Protein AF-A0A353N1G8-F1 (afdb_monomer_lite)

Foldseek 3Di:
DPPVVVVVCVVLVVCQVVQDFPPDAQPQPRHTVSCVVRVLVVLLVVLVVVLVVLVVVLVVLVVVQCVVQVVVCVVVVDRDGDLVSLLVNLLSVLVSLLSVLVNLVSVLVCLQQDPPDPDGGHFLLCRPQVNVLSVVLSVLSNVLSVVSNVCNPVVDCVVSVVSVVCSVVSCCCRVPPVSVCCCVPPCVVPVCVRGVVVVVSVVCVVCVVVVNNPDDDDDDDDDPDDDPVNCVVPVLCVQAPFPDDFVVVLVVCCVPPLVDQQWHWPTWDWDWDADPNHIFIKIKTFTWGHLVRDPDNDPCCDPPNRPTGDGMDMDTRPDDDD

Sequence (322 aa):
MNGLGIRSEWMTVLQFFNRTPFGKSDPLFGKDIAFYVFEIPFLAMLQGWLLNTLIMALMGVALIVFLAAFPRMREENRIYIPSHARSHLSILVAVTVLVWGAGMWLERFNILLSQEGVVFGAGYTDVHVRLFAINVMIALSVVVAALLVANLYKRTWRLAIAGGILLVGTSLILRGLVPGIVQKYVVEPNEFSKERPYLEYNINVTLEAYGLDSLSIVDFTPEDSITPQDIANETDTIRNIRLWDYRPLLRAFKQLQEIRTYYDFPDVDIARYTFNGSYRQVMLAARELDLEQIQNPTWVNRHLEFTHGFGIVMNFVNEVDR

Secondary structure (DSSP, 8-state):
--HHHHHTTHHHHHHHHT----S-B-TTT--BHHIIIIIHHHHHHHHHHHHHHHHHHHHHHHHHHHHHHHHHHHHHSS----HHHHHHHHHHHHHHHHHHHHHHHHHGGGGGG--SSSSSS--HHIIIIIHHHHHHHHHHHHHHHHHHHHHHHH--HHHHHHHHHHHHHHHHIIIIIHHHHHIIIIIGGGHHHHHHHHHHHHHHHHHHHTT-TT---------S---HHHHHH-HHHHTT-----HHHHHHHHHHHH--STTEE----EEEEEEETTEEEEEEEEE-EE-TTS-SS--HHIIIIIS-S---EEEEETT----

pLDDT: mean 89.57, std 7.22, range [48.16, 97.62]

Structure (mmCIF, N/CA/C/O backbone):
data_AF-A0A353N1G8-F1
#
_entry.id   AF-A0A353N1G8-F1
#
loop_
_atom_site.group_PDB
_atom_site.id
_atom_site.type_symbol
_atom_site.label_atom_id
_atom_site.label_alt_id
_atom_site.label_comp_id
_atom_site.label_asym_id
_atom_site.label_entity_id
_atom_site.label_seq_id
_atom_site.pdbx_PDB_ins_code
_atom_site.Cartn_x
_atom_site.Cartn_y
_atom_site.Cartn_z
_atom_site.occupancy
_atom_site.B_iso_or_equiv
_atom_site.auth_seq_id
_atom_site.auth_comp_id
_atom_site.auth_asym_id
_atom_site.auth_atom_id
_atom_site.pdbx_PDB_model_num
ATOM 1 N N . MET A 1 1 ? 19.094 -5.513 -2.378 1.00 52.81 1 MET A N 1
ATOM 2 C CA . MET A 1 1 ? 19.252 -6.594 -1.377 1.00 52.81 1 MET A CA 1
ATOM 3 C C . MET A 1 1 ? 20.458 -7.453 -1.740 1.00 52.81 1 MET A C 1
ATOM 5 O O . MET A 1 1 ? 20.499 -7.979 -2.846 1.00 52.81 1 MET A O 1
ATOM 9 N N . ASN A 1 2 ? 21.462 -7.549 -0.864 1.00 61.97 2 ASN A N 1
ATOM 10 C CA . ASN A 1 2 ? 22.548 -8.535 -1.005 1.00 61.97 2 ASN A CA 1
ATOM 11 C C . ASN A 1 2 ? 22.087 -9.883 -0.413 1.00 61.97 2 ASN A C 1
ATOM 13 O O . ASN A 1 2 ? 21.022 -9.933 0.197 1.00 61.97 2 ASN A O 1
ATOM 17 N N . GLY A 1 3 ? 22.872 -10.961 -0.538 1.00 61.38 3 GLY A N 1
ATOM 18 C CA . GLY A 1 3 ? 22.499 -12.291 -0.014 1.00 61.38 3 GLY A CA 1
ATOM 19 C C . GLY A 1 3 ? 22.105 -12.315 1.475 1.00 61.38 3 GLY A C 1
ATOM 20 O O . GLY A 1 3 ? 21.266 -13.114 1.877 1.00 61.38 3 GLY A O 1
ATOM 21 N N . LEU A 1 4 ? 22.621 -11.376 2.277 1.00 60.38 4 LEU A N 1
ATOM 22 C CA . LEU A 1 4 ? 22.230 -11.184 3.680 1.00 60.38 4 LEU A CA 1
ATOM 23 C C . LEU A 1 4 ? 20.784 -10.680 3.854 1.00 60.38 4 LEU A C 1
ATOM 25 O O . LEU A 1 4 ? 20.143 -11.036 4.834 1.00 60.38 4 LEU A O 1
ATOM 29 N N . GL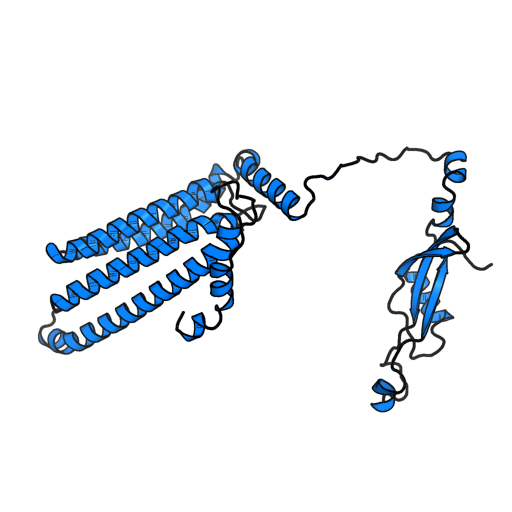Y A 1 5 ? 20.262 -9.900 2.902 1.00 63.22 5 GLY A N 1
ATOM 30 C CA . GLY A 1 5 ? 18.900 -9.356 2.940 1.00 63.22 5 GLY A CA 1
ATOM 31 C C . GLY A 1 5 ? 17.819 -10.331 2.469 1.00 63.22 5 GLY A C 1
ATOM 32 O O . GLY A 1 5 ? 16.662 -10.131 2.792 1.00 63.22 5 GLY A O 1
ATOM 33 N N . ILE A 1 6 ? 18.171 -11.400 1.743 1.00 70.19 6 ILE A N 1
ATOM 34 C CA . ILE A 1 6 ? 17.212 -12.475 1.415 1.00 70.19 6 ILE A CA 1
ATOM 35 C C . ILE A 1 6 ? 16.993 -13.391 2.624 1.00 70.19 6 ILE A C 1
ATOM 37 O O . ILE A 1 6 ? 15.907 -13.932 2.806 1.00 70.19 6 ILE A O 1
ATOM 41 N N . ARG A 1 7 ? 18.004 -13.550 3.489 1.00 73.88 7 ARG A N 1
ATOM 42 C CA . ARG A 1 7 ? 17.904 -14.410 4.678 1.00 73.88 7 ARG A CA 1
ATOM 43 C C . ARG A 1 7 ? 16.796 -13.955 5.634 1.00 73.88 7 ARG A C 1
ATOM 45 O O . ARG A 1 7 ? 16.170 -14.803 6.260 1.00 73.88 7 ARG A O 1
ATOM 52 N N . SER A 1 8 ? 16.551 -12.649 5.743 1.00 80.12 8 SER A N 1
ATOM 53 C CA . SER A 1 8 ? 15.458 -12.096 6.555 1.00 80.12 8 SER A CA 1
ATOM 54 C C . SER A 1 8 ? 14.071 -12.320 5.945 1.00 80.12 8 SER A C 1
ATOM 56 O O . SER A 1 8 ? 13.090 -12.297 6.675 1.00 80.12 8 SER A O 1
ATOM 58 N N . GLU A 1 9 ? 13.986 -12.612 4.645 1.00 86.12 9 GLU A N 1
ATOM 59 C CA . GLU A 1 9 ? 12.736 -12.745 3.882 1.00 86.12 9 GLU A CA 1
ATOM 60 C C . GLU A 1 9 ? 12.274 -14.203 3.712 1.00 86.12 9 GLU A C 1
ATOM 62 O O . GLU A 1 9 ? 11.417 -14.510 2.883 1.00 86.12 9 GLU A O 1
ATOM 67 N N . TRP A 1 10 ? 12.831 -15.142 4.488 1.00 89.81 10 TRP A N 1
ATOM 68 C CA . TRP A 1 10 ? 12.451 -16.561 4.420 1.00 89.81 10 TRP A CA 1
ATOM 69 C C . TRP A 1 10 ? 10.940 -16.772 4.615 1.00 89.81 10 TRP A C 1
ATOM 71 O O . TRP A 1 10 ? 10.357 -17.661 3.997 1.00 89.81 10 TRP A O 1
ATOM 81 N N . MET A 1 11 ? 10.304 -15.921 5.426 1.00 93.06 11 MET A N 1
ATOM 82 C CA . MET A 1 11 ? 8.862 -15.936 5.654 1.00 93.06 11 MET A CA 1
ATOM 83 C C . MET A 1 11 ? 8.086 -15.614 4.370 1.00 93.06 11 MET A C 1
ATOM 85 O O . MET A 1 11 ? 7.175 -16.354 4.013 1.00 93.06 11 MET A O 1
ATOM 89 N N . THR A 1 12 ? 8.492 -14.579 3.631 1.00 93.44 12 THR A N 1
ATOM 90 C CA . THR A 1 12 ? 7.902 -14.182 2.342 1.00 93.44 12 THR A CA 1
ATOM 91 C C . THR A 1 12 ? 7.963 -15.326 1.325 1.00 93.44 12 THR A C 1
ATOM 93 O O . THR A 1 12 ? 6.998 -15.604 0.615 1.00 93.44 12 THR A O 1
ATOM 96 N N . VAL A 1 13 ? 9.083 -16.054 1.296 1.00 93.06 13 VAL A N 1
ATOM 97 C CA . VAL A 1 13 ? 9.257 -17.233 0.434 1.00 93.06 13 VAL A CA 1
ATOM 98 C C . VAL A 1 13 ? 8.316 -18.370 0.842 1.00 93.06 13 VAL A C 1
ATOM 100 O O . VAL A 1 13 ? 7.649 -18.955 -0.011 1.00 93.06 13 VAL A O 1
ATOM 103 N N . LEU A 1 14 ? 8.232 -18.686 2.137 1.00 94.31 14 LEU A N 1
ATOM 104 C CA . LEU A 1 14 ? 7.339 -19.741 2.621 1.00 94.31 14 LEU A CA 1
ATOM 105 C C . LEU A 1 14 ? 5.866 -19.417 2.389 1.00 94.31 14 LEU A C 1
ATOM 107 O O . LEU A 1 14 ? 5.114 -20.311 2.006 1.00 94.31 14 LEU A O 1
ATOM 111 N N . GLN A 1 15 ? 5.465 -18.164 2.598 1.00 94.94 15 GLN A N 1
ATOM 112 C CA . GLN A 1 15 ? 4.105 -17.693 2.350 1.00 94.94 15 GLN A CA 1
ATOM 113 C C . GLN A 1 15 ? 3.718 -17.827 0.875 1.00 94.94 15 GLN A C 1
ATOM 115 O O . GLN A 1 15 ? 2.611 -18.263 0.576 1.00 94.94 15 GLN A O 1
ATOM 120 N N . PHE A 1 16 ? 4.639 -17.545 -0.052 1.00 95.75 16 PHE A N 1
ATOM 121 C CA . PHE A 1 16 ? 4.402 -17.750 -1.480 1.00 95.75 16 PHE A CA 1
ATOM 122 C C . PHE A 1 16 ? 4.173 -19.226 -1.835 1.00 95.75 16 PHE A C 1
ATOM 124 O O . PHE A 1 16 ? 3.225 -19.555 -2.550 1.00 95.75 16 PHE A O 1
ATOM 131 N N . PHE A 1 17 ? 5.018 -20.130 -1.327 1.00 95.50 17 PHE A N 1
ATOM 132 C CA . PHE A 1 17 ? 4.901 -21.563 -1.620 1.00 95.50 17 PHE A CA 1
ATOM 133 C C . PHE A 1 17 ? 3.705 -22.231 -0.932 1.00 95.50 17 PHE A C 1
ATOM 135 O O . PHE A 1 17 ? 3.150 -23.179 -1.481 1.00 95.50 17 PHE A O 1
ATOM 142 N N . ASN A 1 18 ? 3.293 -21.731 0.234 1.00 96.19 18 ASN A N 1
ATOM 143 C CA . ASN A 1 18 ? 2.155 -22.242 1.006 1.00 96.19 18 ASN A CA 1
ATOM 144 C C . ASN A 1 18 ? 0.932 -21.316 0.924 1.00 96.19 18 ASN A C 1
ATOM 146 O O . ASN A 1 18 ? 0.121 -21.263 1.849 1.00 96.19 18 ASN A O 1
ATOM 150 N N . ARG A 1 19 ? 0.808 -20.559 -0.170 1.00 95.56 19 ARG A N 1
ATOM 151 C CA . ARG A 1 19 ? -0.299 -19.623 -0.373 1.00 95.56 19 ARG A CA 1
ATOM 152 C C . ARG A 1 19 ? -1.643 -20.346 -0.350 1.00 95.56 19 ARG A C 1
ATOM 154 O O . ARG A 1 19 ? -1.798 -21.419 -0.936 1.00 95.56 19 ARG A O 1
ATOM 161 N N . THR A 1 20 ? -2.627 -19.720 0.279 1.00 95.31 20 THR A N 1
ATOM 162 C CA . THR A 1 20 ? -4.012 -20.200 0.329 1.00 95.31 20 THR A CA 1
ATOM 163 C C . THR A 1 20 ? -4.939 -19.135 -0.251 1.00 95.31 20 THR A C 1
ATOM 165 O O . THR A 1 20 ? -4.722 -17.951 0.008 1.00 95.31 20 THR A O 1
ATOM 168 N N . PRO A 1 21 ? -5.927 -19.510 -1.084 1.00 95.12 21 PRO A N 1
ATOM 169 C CA . PRO A 1 21 ? -6.887 -18.548 -1.608 1.00 95.12 21 PRO A CA 1
ATOM 170 C C . PRO A 1 21 ? -7.786 -18.038 -0.481 1.00 95.12 21 PRO A C 1
ATOM 172 O O . PRO A 1 21 ? -8.218 -18.819 0.367 1.00 95.12 21 PRO A O 1
ATOM 175 N N . PHE A 1 22 ? -8.106 -16.746 -0.508 1.00 93.31 22 PHE A N 1
ATOM 176 C CA . PHE A 1 22 ? -9.094 -16.169 0.408 1.00 93.31 22 PHE A CA 1
ATOM 177 C C . PHE A 1 22 ? -10.525 -16.429 -0.083 1.00 93.31 22 PHE A C 1
ATOM 179 O O . PHE A 1 22 ? -11.465 -16.376 0.705 1.00 93.31 22 PHE A O 1
ATOM 186 N N . GLY A 1 23 ? -10.709 -16.723 -1.378 1.00 93.06 23 GLY A N 1
ATOM 187 C CA . GLY A 1 23 ? -12.028 -16.940 -1.980 1.00 93.06 23 GLY A CA 1
ATOM 188 C C . GLY A 1 23 ? -12.789 -15.638 -2.237 1.00 93.06 23 GLY A C 1
ATOM 189 O O . GLY A 1 23 ? -13.983 -15.662 -2.536 1.00 93.06 23 GLY A O 1
ATOM 190 N N . LYS A 1 24 ? -12.098 -14.501 -2.126 1.00 92.31 24 LYS A N 1
ATOM 191 C CA . LYS A 1 24 ? -12.620 -13.149 -2.326 1.00 92.31 24 LYS A CA 1
ATOM 192 C C . LYS A 1 24 ? -11.663 -12.392 -3.226 1.00 92.31 24 LYS A C 1
ATOM 194 O O . LYS A 1 24 ? -10.447 -12.480 -3.063 1.00 92.31 24 LYS A O 1
ATOM 199 N N . SER A 1 25 ? -12.225 -11.697 -4.208 1.00 94.38 25 SER A N 1
ATOM 200 C CA . SER A 1 25 ? -11.464 -10.965 -5.219 1.00 94.38 25 SER A CA 1
ATOM 201 C C . SER A 1 25 ? -11.603 -9.468 -5.022 1.00 94.38 25 SER A C 1
ATOM 203 O O . SER A 1 25 ? -12.662 -8.991 -4.618 1.00 94.38 25 SER A O 1
ATOM 205 N N . ASP A 1 26 ? -10.545 -8.732 -5.340 1.00 93.44 26 ASP A N 1
ATOM 206 C CA . ASP A 1 26 ? -10.585 -7.281 -5.316 1.00 93.44 26 ASP A CA 1
ATOM 207 C C . ASP A 1 26 ? -11.498 -6.742 -6.443 1.00 93.44 26 ASP A C 1
ATOM 209 O O . ASP A 1 26 ? -11.499 -7.278 -7.559 1.00 93.44 26 ASP A O 1
ATOM 213 N N . PRO A 1 27 ? -12.275 -5.676 -6.190 1.00 92.62 27 PRO A N 1
ATOM 214 C CA . PRO A 1 27 ? -13.242 -5.153 -7.156 1.00 92.62 27 PRO A CA 1
ATOM 215 C C . PRO A 1 27 ? -12.603 -4.406 -8.339 1.00 92.62 27 PRO A C 1
ATOM 217 O O . PRO A 1 27 ? -13.300 -4.094 -9.303 1.00 92.62 27 PRO A O 1
ATOM 220 N N . LEU A 1 28 ? -11.298 -4.105 -8.293 1.00 93.56 28 LEU A N 1
ATOM 221 C CA . LEU A 1 28 ? -10.622 -3.287 -9.303 1.00 93.56 28 LEU A CA 1
ATOM 222 C C . LEU A 1 28 ? -9.916 -4.131 -10.376 1.00 93.56 28 LEU A C 1
ATOM 224 O O . LEU A 1 28 ? -10.058 -3.872 -11.570 1.00 93.56 28 LEU A O 1
ATOM 228 N N . PHE A 1 29 ? -9.145 -5.133 -9.964 1.00 94.56 29 PHE A N 1
ATOM 229 C CA . PHE A 1 29 ? -8.349 -6.009 -10.821 1.00 94.56 29 PHE A CA 1
ATOM 230 C C . PHE A 1 29 ? -8.902 -7.436 -10.914 1.00 94.56 29 PHE A C 1
ATOM 232 O O . PHE A 1 29 ? -8.434 -8.199 -11.769 1.00 94.56 29 PHE A O 1
ATOM 239 N N . GLY A 1 30 ? -9.869 -7.811 -10.071 1.00 94.38 30 GLY A N 1
ATOM 240 C CA . GLY A 1 30 ? -10.470 -9.145 -10.065 1.00 94.38 30 GLY A CA 1
ATOM 241 C C . GLY A 1 30 ? -9.483 -10.248 -9.673 1.00 94.38 30 GLY A C 1
ATOM 242 O O . GLY A 1 30 ? -9.554 -11.362 -10.195 1.00 94.38 30 GLY A O 1
ATOM 243 N N . LYS A 1 31 ? -8.505 -9.933 -8.824 1.00 94.88 31 LYS A N 1
ATOM 244 C CA . LYS A 1 31 ? -7.517 -10.866 -8.282 1.00 94.88 31 LYS A CA 1
ATOM 245 C C . LYS A 1 31 ? -7.925 -11.281 -6.877 1.00 94.88 31 LYS A C 1
ATOM 247 O O . LYS A 1 31 ? -8.384 -10.461 -6.091 1.00 94.88 31 LYS A O 1
ATOM 252 N N . ASP A 1 32 ? -7.731 -12.558 -6.555 1.00 96.00 32 ASP A N 1
ATOM 253 C CA . ASP A 1 32 ? -7.926 -13.039 -5.186 1.00 96.00 32 ASP A CA 1
ATOM 254 C C . ASP A 1 32 ? -7.003 -12.274 -4.228 1.00 96.00 32 ASP A C 1
ATOM 256 O O . ASP A 1 32 ? -5.858 -11.979 -4.578 1.00 96.00 32 ASP A O 1
ATOM 260 N N . ILE A 1 33 ? -7.472 -11.979 -3.016 1.00 94.06 33 ILE A N 1
ATOM 261 C CA . ILE A 1 33 ? -6.686 -11.263 -1.998 1.00 94.06 33 ILE A CA 1
ATOM 262 C C . ILE A 1 33 ? -5.337 -11.967 -1.729 1.00 94.06 33 ILE A C 1
ATOM 264 O O . ILE A 1 33 ? -4.327 -11.295 -1.499 1.00 94.06 33 ILE A O 1
ATOM 268 N N . ALA A 1 34 ? -5.267 -13.297 -1.879 1.00 95.19 34 ALA A N 1
ATOM 269 C CA . ALA A 1 34 ? -4.035 -14.087 -1.796 1.00 95.19 34 ALA A CA 1
ATOM 270 C C . ALA A 1 34 ? -2.918 -13.580 -2.720 1.00 95.19 34 ALA A C 1
ATOM 272 O O . ALA A 1 34 ? -1.740 -13.665 -2.373 1.00 95.19 34 ALA A O 1
ATOM 273 N N . PHE A 1 35 ? -3.266 -13.029 -3.886 1.00 95.12 35 PHE A N 1
ATOM 274 C CA . PHE A 1 35 ? -2.303 -12.459 -4.823 1.00 95.12 35 PHE A CA 1
ATOM 275 C C . PHE A 1 35 ? -1.523 -11.296 -4.191 1.00 95.12 35 PHE A C 1
ATOM 277 O O . PHE A 1 35 ? -0.300 -11.225 -4.306 1.00 95.12 35 PHE A O 1
ATOM 284 N N . TYR A 1 36 ? -2.214 -10.413 -3.472 1.00 93.62 36 TYR A N 1
ATOM 285 C CA . TYR A 1 36 ? -1.613 -9.235 -2.846 1.00 93.62 36 TYR A CA 1
ATOM 286 C C . TYR A 1 36 ? -0.850 -9.580 -1.570 1.00 93.62 36 TYR A C 1
ATOM 288 O O . TYR A 1 36 ? 0.199 -8.994 -1.312 1.00 93.62 36 TYR A O 1
ATOM 296 N N . VAL A 1 37 ? -1.352 -10.542 -0.792 1.00 93.75 37 VAL A N 1
ATOM 297 C CA . VAL A 1 37 ? -0.746 -10.934 0.489 1.00 93.75 37 VAL A CA 1
ATOM 298 C C . VAL A 1 37 ? 0.468 -11.846 0.286 1.00 93.75 37 VAL A C 1
ATOM 300 O O . VAL A 1 37 ? 1.462 -11.694 0.988 1.00 93.75 37 VAL A O 1
ATOM 303 N N . PHE A 1 38 ? 0.422 -12.771 -0.680 1.00 95.12 38 PHE A N 1
ATOM 304 C CA . PHE A 1 38 ? 1.446 -13.812 -0.829 1.00 95.12 38 PHE A CA 1
ATOM 305 C C . PHE A 1 38 ? 2.295 -13.683 -2.101 1.00 95.12 38 PHE A C 1
ATOM 307 O O . PHE A 1 38 ? 3.493 -13.964 -2.065 1.00 95.12 38 PHE A O 1
ATOM 314 N N . GLU A 1 39 ? 1.718 -13.275 -3.238 1.00 94.88 39 GLU A N 1
ATOM 315 C CA . GLU A 1 39 ? 2.441 -13.271 -4.521 1.00 94.88 39 GLU A CA 1
ATOM 316 C C . GLU A 1 39 ? 3.227 -11.987 -4.767 1.00 94.88 39 GLU A C 1
ATOM 318 O O . GLU A 1 39 ? 4.413 -12.046 -5.100 1.00 94.88 39 GLU A O 1
ATOM 323 N N . ILE A 1 40 ? 2.596 -10.826 -4.576 1.00 94.81 40 ILE A N 1
ATOM 324 C CA . ILE A 1 40 ? 3.235 -9.526 -4.804 1.00 94.81 40 ILE A CA 1
ATOM 325 C C . ILE A 1 40 ? 4.502 -9.338 -3.956 1.00 94.81 40 ILE A C 1
ATOM 327 O O . ILE A 1 40 ? 5.526 -8.983 -4.546 1.00 94.81 40 ILE A O 1
ATOM 331 N N . PRO A 1 41 ? 4.517 -9.617 -2.635 1.00 94.06 41 PRO A N 1
ATOM 332 C CA . PRO A 1 41 ? 5.722 -9.440 -1.825 1.00 94.06 41 PRO A CA 1
ATOM 333 C C . PRO A 1 41 ? 6.892 -10.300 -2.310 1.00 94.06 41 PRO A C 1
ATOM 335 O O . PRO A 1 41 ? 8.020 -9.817 -2.419 1.00 94.06 41 PRO A O 1
ATOM 338 N N . PHE A 1 42 ? 6.626 -11.553 -2.689 1.00 94.38 42 PHE A N 1
ATOM 339 C CA . PHE A 1 42 ? 7.648 -12.452 -3.223 1.00 94.38 42 PHE A CA 1
ATOM 340 C C . PHE A 1 42 ? 8.180 -11.988 -4.584 1.00 94.38 42 PHE A C 1
ATOM 342 O O . PHE A 1 42 ? 9.395 -11.933 -4.791 1.00 94.38 42 PHE A O 1
ATOM 349 N N . LEU A 1 43 ? 7.292 -11.613 -5.510 1.00 95.31 43 LEU A N 1
ATOM 350 C CA . LEU A 1 43 ? 7.689 -11.118 -6.829 1.00 95.31 43 LEU A CA 1
ATOM 351 C C . LEU A 1 43 ? 8.464 -9.798 -6.729 1.00 95.31 43 LEU A C 1
ATOM 353 O O . LEU A 1 43 ? 9.452 -9.620 -7.441 1.00 95.31 43 LEU A O 1
ATOM 357 N N . ALA A 1 44 ? 8.065 -8.902 -5.823 1.00 93.88 44 ALA A N 1
ATOM 358 C CA . ALA A 1 44 ? 8.766 -7.650 -5.553 1.00 93.88 44 ALA A CA 1
ATOM 359 C C . ALA A 1 44 ? 10.152 -7.897 -4.939 1.00 93.88 44 ALA A C 1
ATOM 361 O O . ALA A 1 44 ? 11.133 -7.294 -5.376 1.00 93.88 44 ALA A O 1
ATOM 362 N N . MET A 1 45 ? 10.265 -8.834 -3.991 1.00 93.06 45 MET A N 1
ATOM 363 C CA . MET A 1 45 ? 11.550 -9.260 -3.430 1.00 93.06 45 MET A CA 1
ATOM 364 C C . MET A 1 45 ? 12.479 -9.813 -4.522 1.00 93.06 45 MET A C 1
ATOM 366 O O . MET A 1 45 ? 13.639 -9.400 -4.620 1.00 93.06 45 MET A O 1
ATOM 370 N N . LEU A 1 46 ? 11.979 -10.719 -5.370 1.00 93.50 46 LEU A N 1
ATOM 371 C CA . LEU A 1 46 ? 12.748 -11.317 -6.464 1.00 93.50 46 LEU A CA 1
ATOM 372 C C . LEU A 1 46 ? 13.193 -10.259 -7.481 1.00 93.50 46 LEU A C 1
ATOM 374 O O . LEU A 1 46 ? 14.358 -10.234 -7.881 1.00 93.50 46 LEU A O 1
ATOM 378 N N . GLN A 1 47 ? 12.283 -9.365 -7.869 1.00 95.12 47 GLN A N 1
ATOM 379 C CA . GLN A 1 47 ? 12.567 -8.263 -8.782 1.00 95.12 47 GLN A CA 1
ATOM 380 C C . GLN A 1 47 ? 13.630 -7.319 -8.203 1.00 95.12 47 GLN A C 1
ATOM 382 O O . GLN A 1 47 ? 14.591 -6.991 -8.901 1.00 95.12 47 GLN A O 1
ATOM 387 N N . GLY A 1 48 ? 13.515 -6.938 -6.928 1.00 93.44 48 GLY A N 1
ATOM 388 C CA . GLY A 1 48 ? 14.473 -6.064 -6.253 1.00 93.44 48 GLY A CA 1
ATOM 389 C C . GLY A 1 48 ? 15.853 -6.706 -6.088 1.00 93.44 48 GLY A C 1
ATOM 390 O O . GLY A 1 48 ? 16.882 -6.036 -6.230 1.00 93.44 48 GLY A O 1
ATOM 391 N N . TRP A 1 49 ? 15.904 -8.017 -5.837 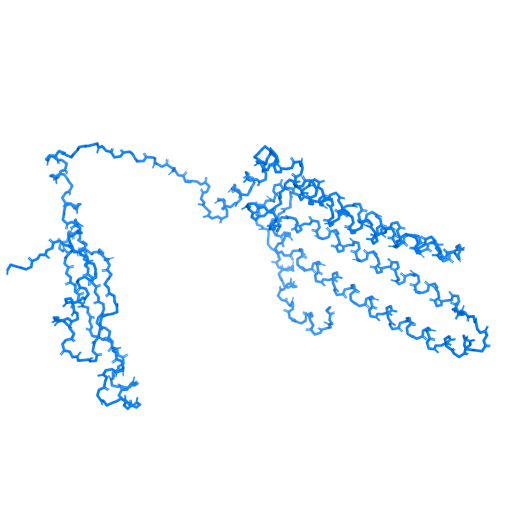1.00 92.00 49 TRP A N 1
ATOM 392 C CA . TRP A 1 49 ? 17.156 -8.771 -5.828 1.00 92.00 49 TRP A CA 1
ATOM 393 C C . TRP A 1 49 ? 17.806 -8.833 -7.216 1.00 92.00 49 TRP A C 1
ATOM 395 O O . TRP A 1 49 ? 18.990 -8.510 -7.342 1.00 92.00 49 TRP A O 1
ATOM 405 N N . LEU A 1 50 ? 17.043 -9.186 -8.258 1.00 94.31 50 LEU A N 1
ATOM 406 C CA . LEU A 1 50 ? 17.530 -9.231 -9.641 1.00 94.31 50 LEU A CA 1
ATOM 407 C C . LEU A 1 50 ? 18.053 -7.866 -10.092 1.00 94.31 50 LEU A C 1
ATOM 409 O O . LEU A 1 50 ? 19.157 -7.779 -10.629 1.00 94.31 50 LEU A O 1
ATOM 413 N N . LEU A 1 51 ? 17.294 -6.799 -9.832 1.00 94.88 51 LEU A N 1
ATOM 414 C CA . LEU A 1 51 ? 17.677 -5.439 -10.194 1.00 94.88 51 LEU A CA 1
ATOM 415 C C . LEU A 1 51 ? 18.985 -5.026 -9.506 1.00 94.88 51 LEU A C 1
ATOM 417 O O . LEU A 1 51 ? 19.884 -4.513 -10.166 1.00 94.88 51 LEU A O 1
ATOM 421 N N . ASN A 1 52 ? 19.131 -5.298 -8.205 1.00 92.88 52 ASN A N 1
ATOM 422 C CA . ASN A 1 52 ? 20.358 -4.984 -7.471 1.00 92.88 52 ASN A CA 1
ATOM 423 C C . ASN A 1 52 ? 21.565 -5.761 -8.017 1.00 92.88 52 ASN A C 1
ATOM 425 O O . ASN A 1 52 ? 22.622 -5.179 -8.249 1.00 92.88 52 ASN A O 1
ATOM 429 N N . THR A 1 53 ? 21.406 -7.063 -8.269 1.00 93.38 53 THR A N 1
ATOM 430 C CA . THR A 1 53 ? 22.462 -7.898 -8.860 1.00 93.38 53 THR A CA 1
ATOM 431 C C . THR A 1 53 ? 22.888 -7.369 -10.231 1.00 93.38 53 THR A C 1
ATOM 433 O O . THR A 1 53 ? 24.084 -7.264 -10.500 1.00 93.38 53 THR A O 1
ATOM 436 N N . LEU A 1 54 ? 21.934 -6.977 -11.080 1.00 95.31 54 LEU A N 1
ATOM 437 C CA . LEU A 1 54 ? 22.216 -6.408 -12.399 1.00 95.31 54 LEU A CA 1
ATOM 438 C C . LEU A 1 54 ? 22.922 -5.053 -12.311 1.00 95.31 54 LEU A C 1
ATOM 440 O O . LEU A 1 54 ? 23.880 -4.830 -13.046 1.00 95.31 54 LEU A O 1
ATOM 444 N N . ILE A 1 55 ? 22.511 -4.177 -11.390 1.00 94.56 55 ILE A N 1
ATOM 445 C CA . ILE A 1 55 ? 23.176 -2.887 -11.157 1.00 94.56 55 ILE A CA 1
ATOM 446 C C . ILE A 1 55 ? 24.616 -3.106 -10.678 1.00 94.56 55 ILE A C 1
ATOM 448 O O . ILE A 1 55 ? 25.533 -2.491 -11.217 1.00 94.56 55 ILE A O 1
ATOM 452 N N . MET A 1 56 ? 24.843 -4.018 -9.729 1.00 94.19 56 MET A N 1
ATOM 453 C CA . MET A 1 56 ? 26.189 -4.350 -9.246 1.00 94.19 56 MET A CA 1
ATOM 454 C C . MET A 1 56 ? 27.065 -4.936 -10.358 1.00 94.19 56 MET A C 1
ATOM 456 O O . MET A 1 56 ? 28.215 -4.525 -10.523 1.00 94.19 56 MET A O 1
ATOM 460 N N . ALA A 1 57 ? 26.518 -5.847 -11.168 1.00 94.81 57 ALA A N 1
ATOM 461 C CA . ALA A 1 57 ? 27.210 -6.387 -12.333 1.00 94.81 57 ALA A CA 1
ATOM 462 C C . ALA A 1 57 ? 27.541 -5.282 -13.347 1.00 94.81 57 ALA A C 1
ATOM 464 O O . ALA A 1 57 ? 28.651 -5.238 -13.874 1.00 94.81 57 ALA A O 1
ATOM 465 N N . LEU A 1 58 ? 26.612 -4.355 -13.585 1.00 94.25 58 LEU A N 1
ATOM 466 C CA . LEU A 1 58 ? 26.795 -3.228 -14.494 1.00 94.25 58 LEU A CA 1
ATOM 467 C C . LEU A 1 58 ? 27.884 -2.280 -14.004 1.00 94.25 58 LEU A C 1
ATOM 469 O O . LEU A 1 58 ? 28.756 -1.919 -14.791 1.00 94.25 58 LEU A O 1
ATOM 473 N N . MET A 1 59 ? 27.890 -1.937 -12.717 1.00 94.62 59 MET A N 1
ATOM 474 C CA . MET A 1 59 ? 28.942 -1.128 -12.101 1.00 94.62 59 MET A CA 1
ATOM 475 C C . MET A 1 59 ? 30.305 -1.822 -12.175 1.00 94.62 59 MET A C 1
ATOM 477 O O . MET A 1 59 ? 31.285 -1.195 -12.570 1.00 94.62 59 MET A O 1
ATOM 481 N N . GLY A 1 60 ? 30.371 -3.118 -11.855 1.00 95.06 60 GLY A N 1
ATOM 482 C CA . GLY A 1 60 ? 31.608 -3.898 -11.913 1.00 95.06 60 GLY A CA 1
ATOM 483 C C . GLY A 1 60 ? 32.176 -3.989 -13.330 1.00 95.06 60 GLY A C 1
ATOM 484 O O . GLY A 1 60 ? 33.350 -3.697 -13.551 1.00 95.06 60 GLY A O 1
ATOM 485 N N . VAL A 1 61 ? 31.337 -4.318 -14.315 1.00 92.81 61 VAL A N 1
ATOM 486 C CA . VAL A 1 61 ? 31.737 -4.366 -15.730 1.00 92.81 61 VAL A CA 1
ATOM 487 C C . VAL A 1 61 ? 32.152 -2.980 -16.220 1.00 92.81 61 VAL A C 1
ATOM 489 O O . VAL A 1 61 ? 33.182 -2.859 -16.880 1.00 92.81 61 VAL A O 1
ATOM 492 N N . ALA A 1 62 ? 31.395 -1.930 -15.891 1.00 90.31 62 ALA A N 1
ATOM 493 C CA . ALA A 1 62 ? 31.735 -0.561 -16.268 1.00 90.31 62 ALA A CA 1
ATOM 494 C C . ALA A 1 62 ? 33.086 -0.129 -15.681 1.00 90.31 62 ALA A C 1
ATOM 496 O O . ALA A 1 62 ? 33.890 0.460 -16.401 1.00 90.31 62 ALA A O 1
ATOM 497 N N . LEU A 1 63 ? 33.372 -0.478 -14.422 1.00 92.81 63 LEU A N 1
ATOM 498 C CA . LEU A 1 63 ? 34.652 -0.204 -13.771 1.00 92.81 63 LEU A CA 1
ATOM 499 C C . LEU A 1 63 ? 35.807 -0.948 -14.452 1.00 92.81 63 LEU A C 1
ATOM 501 O O . LEU A 1 63 ? 36.824 -0.334 -14.757 1.00 92.81 63 LEU A O 1
ATOM 505 N N . ILE A 1 64 ? 35.649 -2.244 -14.740 1.00 91.88 64 ILE A N 1
ATOM 506 C CA . ILE A 1 64 ? 36.671 -3.037 -15.444 1.00 91.88 64 ILE A CA 1
ATOM 507 C C . ILE A 1 64 ? 36.955 -2.435 -16.824 1.00 91.88 64 ILE A C 1
ATOM 509 O O . ILE A 1 64 ? 38.113 -2.253 -17.198 1.00 91.88 64 ILE A O 1
ATOM 513 N N . VAL A 1 65 ? 35.905 -2.090 -17.574 1.00 88.62 65 VAL A N 1
ATOM 514 C CA . VAL A 1 65 ? 36.030 -1.466 -18.898 1.00 88.62 65 VAL A CA 1
ATOM 515 C C . VAL A 1 65 ? 36.708 -0.101 -18.799 1.00 88.62 65 VAL A C 1
ATOM 517 O O . VAL A 1 65 ? 37.571 0.200 -19.620 1.00 88.62 65 VAL A O 1
ATOM 520 N N . PHE A 1 66 ? 36.360 0.704 -17.794 1.00 87.06 66 PHE A N 1
ATOM 521 C CA . PHE A 1 66 ? 36.981 2.000 -17.542 1.00 87.06 66 PHE A CA 1
ATOM 522 C C . PHE A 1 66 ? 38.475 1.859 -17.232 1.00 87.06 66 PHE A C 1
ATOM 524 O O . PHE A 1 66 ? 39.288 2.483 -17.907 1.00 87.06 66 PHE A O 1
ATOM 531 N N . LEU A 1 67 ? 38.852 0.996 -16.283 1.00 88.56 67 LEU A N 1
ATOM 532 C CA . LEU A 1 67 ? 40.252 0.764 -15.909 1.00 88.56 67 LEU A CA 1
ATOM 533 C C . LEU A 1 67 ? 41.079 0.208 -17.076 1.00 88.56 67 LEU A C 1
ATOM 535 O O . LEU A 1 67 ? 42.220 0.620 -17.267 1.00 88.56 67 LEU A O 1
ATOM 539 N N . ALA A 1 68 ? 40.501 -0.679 -17.892 1.00 86.12 68 ALA A N 1
ATOM 540 C CA . ALA A 1 68 ? 41.162 -1.227 -19.076 1.00 86.12 68 ALA A CA 1
ATOM 541 C C . ALA A 1 68 ? 41.321 -0.196 -20.211 1.00 86.12 68 ALA A C 1
ATOM 543 O O . ALA A 1 68 ? 42.283 -0.261 -20.976 1.00 86.12 68 ALA A O 1
ATOM 544 N N . ALA A 1 69 ? 40.386 0.750 -20.342 1.00 84.12 69 ALA A N 1
ATOM 545 C CA . ALA A 1 69 ? 40.432 1.805 -21.354 1.00 84.12 69 ALA A CA 1
ATOM 546 C C . ALA A 1 69 ? 41.281 3.017 -20.927 1.00 84.12 69 ALA A C 1
ATOM 548 O O . ALA A 1 69 ? 41.817 3.716 -21.787 1.00 84.12 69 ALA A O 1
ATOM 549 N N . PHE A 1 70 ? 41.431 3.253 -19.621 1.00 82.56 70 PHE A N 1
ATOM 550 C CA . PHE A 1 70 ? 42.050 4.452 -19.053 1.00 82.56 70 PHE A CA 1
ATOM 551 C C . PHE A 1 70 ? 43.462 4.772 -19.589 1.00 82.56 70 PHE A C 1
ATOM 553 O O . PHE A 1 70 ? 43.681 5.926 -19.967 1.00 82.56 70 PHE A O 1
ATOM 560 N N . PRO A 1 71 ? 44.406 3.811 -19.717 1.00 80.69 71 PRO A N 1
ATOM 561 C CA . PRO A 1 71 ? 45.743 4.102 -20.244 1.00 80.69 71 PRO A CA 1
ATOM 562 C C . PRO A 1 71 ? 45.712 4.628 -21.687 1.00 80.69 71 PRO A C 1
ATOM 564 O O . PRO A 1 71 ? 46.303 5.662 -21.981 1.00 80.69 71 PRO A O 1
ATOM 567 N N . ARG A 1 72 ? 44.931 3.983 -22.567 1.00 77.12 72 ARG A N 1
ATOM 568 C CA . ARG A 1 72 ? 44.776 4.399 -23.974 1.00 77.12 72 ARG A CA 1
ATOM 569 C C . ARG A 1 72 ? 44.027 5.719 -24.120 1.00 77.12 72 ARG A C 1
ATOM 571 O O . ARG A 1 72 ? 44.377 6.536 -24.964 1.00 77.12 72 ARG A O 1
ATOM 578 N N . MET A 1 73 ? 43.013 5.954 -23.285 1.00 79.25 73 MET A N 1
ATOM 579 C CA . MET A 1 73 ? 42.269 7.217 -23.287 1.00 79.25 73 MET A CA 1
ATOM 580 C C . MET A 1 73 ? 43.159 8.411 -22.921 1.00 79.25 73 MET A C 1
ATOM 582 O O . MET A 1 73 ? 42.971 9.496 -23.470 1.00 79.25 73 MET A O 1
ATOM 586 N N . ARG A 1 74 ? 44.132 8.207 -22.021 1.00 77.44 74 ARG A N 1
ATOM 587 C CA . ARG A 1 74 ? 45.109 9.226 -21.617 1.00 77.44 74 ARG A CA 1
ATOM 588 C C . ARG A 1 74 ? 46.120 9.539 -22.722 1.00 77.44 74 ARG A C 1
ATOM 590 O O . ARG A 1 74 ? 46.504 10.694 -22.862 1.00 77.44 74 ARG A O 1
ATOM 597 N N . GLU A 1 75 ? 46.535 8.535 -23.489 1.00 76.62 75 GLU A N 1
ATOM 598 C CA . GLU A 1 75 ? 47.505 8.691 -24.581 1.00 76.62 75 GLU A CA 1
ATOM 599 C C . GLU A 1 75 ? 46.884 9.312 -25.843 1.00 76.62 75 GLU A C 1
ATOM 601 O O . GLU A 1 75 ? 47.484 10.190 -26.456 1.00 76.62 75 GLU A O 1
ATOM 606 N N . GLU A 1 76 ? 45.668 8.904 -26.222 1.00 77.06 76 GLU A N 1
ATOM 607 C CA . GLU A 1 76 ? 45.044 9.298 -27.498 1.00 77.06 76 GLU A CA 1
ATOM 608 C C . GLU A 1 76 ? 44.044 10.467 -27.378 1.00 77.06 76 GLU A C 1
ATOM 610 O O . GLU A 1 76 ? 43.479 10.906 -28.383 1.00 77.06 76 GLU A O 1
ATOM 615 N N . ASN A 1 77 ? 43.781 10.959 -26.158 1.00 76.81 77 ASN A N 1
ATOM 616 C CA . ASN A 1 77 ? 42.755 11.964 -25.830 1.00 76.81 77 ASN A CA 1
ATOM 617 C C . ASN A 1 77 ? 41.371 11.665 -26.457 1.00 76.81 77 ASN A C 1
ATOM 619 O O . ASN A 1 77 ? 40.622 12.563 -26.853 1.00 76.81 77 ASN A O 1
ATOM 623 N N . ARG A 1 78 ? 41.035 10.376 -26.597 1.00 75.88 78 ARG A N 1
ATOM 624 C CA . ARG A 1 78 ? 39.783 9.883 -27.183 1.00 75.88 78 ARG A CA 1
ATOM 625 C C . ARG A 1 78 ? 39.200 8.774 -26.321 1.00 75.88 78 ARG A C 1
ATOM 627 O O . ARG A 1 78 ? 39.916 7.912 -25.825 1.00 75.88 78 ARG A O 1
ATOM 634 N N . ILE A 1 79 ? 37.876 8.770 -26.179 1.00 71.69 79 ILE A N 1
ATOM 635 C CA . ILE A 1 79 ? 37.155 7.704 -25.477 1.00 71.69 79 ILE A CA 1
ATOM 636 C C . ILE A 1 79 ? 37.148 6.457 -26.368 1.00 71.69 79 ILE A C 1
ATOM 638 O O . ILE A 1 79 ? 36.421 6.399 -27.362 1.00 71.69 79 ILE A O 1
ATOM 642 N N . TYR A 1 80 ? 37.943 5.451 -26.006 1.00 72.88 80 TYR A N 1
ATOM 643 C CA . TYR A 1 80 ? 37.980 4.161 -26.690 1.00 72.88 80 TYR A CA 1
ATOM 644 C C . TYR A 1 80 ? 37.326 3.078 -25.831 1.00 72.88 80 TYR A C 1
ATOM 646 O O . TYR A 1 80 ? 37.836 2.717 -24.776 1.00 72.88 80 TYR A O 1
ATOM 654 N N . ILE A 1 81 ? 36.215 2.513 -26.309 1.00 74.56 81 ILE A N 1
ATOM 655 C CA . ILE A 1 81 ? 35.580 1.343 -25.688 1.00 74.56 81 ILE A CA 1
ATOM 656 C C . ILE A 1 81 ? 35.616 0.178 -26.691 1.00 74.56 81 ILE A C 1
ATOM 658 O O . ILE A 1 81 ? 35.104 0.328 -27.813 1.00 74.56 81 ILE A O 1
ATOM 662 N N . PRO A 1 82 ? 36.166 -0.998 -26.328 1.00 79.38 82 PRO A N 1
ATOM 663 C CA . PRO A 1 82 ? 36.166 -2.178 -27.192 1.00 79.38 82 PRO A CA 1
ATOM 664 C C . PRO A 1 82 ? 34.755 -2.556 -27.668 1.00 79.38 82 PRO A C 1
ATOM 666 O O . PRO A 1 82 ? 33.778 -2.411 -26.932 1.00 79.38 82 PRO A O 1
ATOM 669 N N . SER A 1 83 ? 34.628 -3.071 -28.895 1.00 79.44 83 SER A N 1
ATOM 670 C CA . SER A 1 83 ? 33.317 -3.418 -29.481 1.00 79.44 83 SER A CA 1
ATOM 671 C C . SER A 1 83 ? 32.553 -4.477 -28.667 1.00 79.44 83 SER A C 1
ATOM 673 O O . SER A 1 83 ? 31.334 -4.385 -28.508 1.00 79.44 83 SER A O 1
ATOM 675 N N . HIS A 1 84 ? 33.264 -5.459 -28.105 1.00 83.81 84 HIS A N 1
ATOM 676 C CA . HIS A 1 84 ? 32.672 -6.496 -27.254 1.00 83.81 84 HIS A CA 1
ATOM 677 C C . HIS A 1 84 ? 32.180 -5.934 -25.914 1.00 83.81 84 HIS A C 1
ATOM 679 O O . HIS A 1 84 ? 31.047 -6.202 -25.522 1.00 83.81 84 HIS A O 1
ATOM 685 N N . ALA A 1 85 ? 32.980 -5.082 -25.263 1.00 84.75 85 ALA A N 1
ATOM 686 C CA . ALA A 1 85 ? 32.602 -4.405 -24.021 1.00 84.75 85 ALA A CA 1
ATOM 687 C C . ALA A 1 85 ? 31.356 -3.526 -24.207 1.00 84.75 85 ALA A C 1
ATOM 689 O O . ALA A 1 85 ? 30.441 -3.555 -23.388 1.00 84.75 85 ALA A O 1
ATOM 690 N N . ARG A 1 86 ? 31.282 -2.805 -25.332 1.00 82.44 86 ARG A N 1
ATOM 691 C CA . ARG A 1 86 ? 30.103 -2.026 -25.733 1.00 82.44 86 ARG A CA 1
ATOM 692 C C . ARG A 1 86 ? 28.844 -2.879 -25.863 1.00 82.44 86 ARG A C 1
ATOM 694 O O . ARG A 1 86 ? 27.799 -2.495 -25.350 1.00 82.44 86 ARG A O 1
ATOM 701 N N . SER A 1 87 ? 28.947 -4.024 -26.534 1.00 85.50 87 SER A N 1
ATOM 702 C CA . SER A 1 87 ? 27.807 -4.924 -26.754 1.00 85.50 87 SER A CA 1
ATOM 703 C C . SER A 1 87 ? 27.329 -5.551 -25.444 1.00 85.50 87 SER A C 1
ATOM 705 O O . SER A 1 87 ? 26.134 -5.545 -25.164 1.00 85.50 87 SER A O 1
ATOM 707 N N . HIS A 1 88 ? 28.265 -6.010 -24.607 1.00 89.69 88 HIS A N 1
ATOM 708 C CA . HIS A 1 88 ? 27.964 -6.571 -23.291 1.00 89.69 88 HIS A CA 1
ATOM 709 C C . HIS A 1 88 ? 27.284 -5.545 -22.372 1.00 89.69 88 HIS A C 1
ATOM 711 O O . HIS A 1 88 ? 26.238 -5.837 -21.802 1.00 89.69 88 HIS A O 1
ATOM 717 N N . LEU A 1 89 ? 27.819 -4.318 -22.286 1.00 89.38 89 LEU A N 1
ATOM 718 C CA . LEU A 1 89 ? 27.202 -3.229 -21.520 1.00 89.38 89 LEU A CA 1
ATOM 719 C C . LEU A 1 89 ? 25.800 -2.888 -22.040 1.00 89.38 89 LEU A C 1
ATOM 721 O O . LEU A 1 89 ? 24.891 -2.711 -21.240 1.00 89.38 89 LEU A O 1
ATOM 725 N N . SER A 1 90 ? 25.598 -2.839 -23.359 1.00 89.94 90 SER A N 1
ATOM 726 C CA . SER A 1 90 ? 24.289 -2.516 -23.944 1.00 89.94 90 SER A CA 1
ATOM 727 C C . SER A 1 90 ? 23.228 -3.575 -23.623 1.00 89.94 90 SER A C 1
ATOM 729 O O . SER A 1 90 ? 22.110 -3.221 -23.256 1.00 89.94 90 SER A O 1
ATOM 731 N N . ILE A 1 91 ? 23.580 -4.866 -23.693 1.00 92.75 91 ILE A N 1
ATOM 732 C CA . ILE A 1 91 ? 22.686 -5.964 -23.284 1.00 92.75 91 ILE A CA 1
ATOM 733 C C . ILE A 1 91 ? 22.389 -5.874 -21.787 1.00 92.75 91 ILE A C 1
ATOM 735 O O . ILE A 1 91 ? 21.235 -5.973 -21.381 1.00 92.75 91 ILE A O 1
ATOM 739 N N . LEU A 1 92 ? 23.415 -5.650 -20.967 1.00 94.31 92 LEU A N 1
ATOM 740 C CA . LEU A 1 92 ? 23.260 -5.585 -19.520 1.00 94.31 92 LEU A CA 1
ATOM 741 C C . LEU A 1 92 ? 22.346 -4.425 -19.098 1.00 94.31 92 LEU A C 1
ATOM 743 O O . LEU A 1 92 ? 21.457 -4.617 -18.269 1.00 94.31 92 LEU A O 1
ATOM 747 N N . VAL A 1 93 ? 22.491 -3.250 -19.723 1.00 94.12 93 VAL A N 1
ATOM 748 C CA . VAL A 1 93 ? 21.579 -2.112 -19.525 1.00 94.12 93 VAL A CA 1
ATOM 749 C C . VAL A 1 93 ? 20.170 -2.472 -20.004 1.00 94.12 93 VAL A C 1
ATOM 751 O O . VAL A 1 93 ? 19.211 -2.198 -19.291 1.00 94.12 93 VAL A O 1
ATOM 754 N N . ALA A 1 94 ? 20.020 -3.115 -21.167 1.00 95.12 94 ALA A N 1
ATOM 755 C CA . ALA A 1 94 ? 18.707 -3.490 -21.698 1.00 95.12 94 ALA A CA 1
ATOM 756 C C . ALA A 1 94 ? 17.946 -4.428 -20.749 1.00 95.12 94 ALA A C 1
ATOM 758 O O . ALA A 1 94 ? 16.785 -4.176 -20.433 1.00 95.12 94 ALA A O 1
ATOM 759 N N . VAL A 1 95 ? 18.614 -5.468 -20.243 1.00 96.88 95 VAL A N 1
ATOM 760 C CA . VAL A 1 95 ? 18.038 -6.394 -19.257 1.00 96.88 95 VAL A CA 1
ATOM 761 C C . VAL A 1 95 ? 17.707 -5.662 -17.956 1.00 96.88 95 VAL A C 1
ATOM 763 O O . VAL A 1 95 ? 16.630 -5.865 -17.402 1.00 96.88 95 VAL A O 1
ATOM 766 N N . THR A 1 96 ? 18.574 -4.754 -17.500 1.00 96.62 96 THR A N 1
ATOM 767 C CA . THR A 1 96 ? 18.313 -3.923 -16.311 1.00 96.62 96 THR A CA 1
ATOM 768 C C . THR A 1 96 ? 17.045 -3.081 -16.476 1.00 96.62 96 THR A C 1
ATOM 770 O O . THR A 1 96 ? 16.202 -3.062 -15.582 1.00 96.62 96 THR A O 1
ATOM 773 N N . VAL A 1 97 ? 16.867 -2.434 -17.633 1.00 96.06 97 VAL A N 1
ATOM 774 C CA . VAL A 1 97 ? 15.673 -1.630 -17.943 1.00 96.06 97 VAL A CA 1
ATOM 775 C C . VAL A 1 97 ? 14.412 -2.498 -18.004 1.00 96.06 97 VAL A C 1
ATOM 777 O O . VAL A 1 97 ? 13.371 -2.070 -17.513 1.00 96.06 97 VAL A O 1
ATOM 780 N N . LEU A 1 98 ? 14.490 -3.724 -18.533 1.00 97.31 98 LEU A N 1
ATOM 781 C CA . LEU A 1 98 ? 13.355 -4.657 -18.535 1.00 97.31 98 LEU A CA 1
ATOM 782 C C . LEU A 1 98 ? 12.969 -5.113 -17.125 1.00 97.31 98 LEU A C 1
ATOM 784 O O . LEU A 1 98 ? 11.786 -5.132 -16.797 1.00 97.31 98 LEU A O 1
ATOM 788 N N . VAL A 1 99 ? 13.945 -5.448 -16.277 1.00 97.62 99 VAL A N 1
ATOM 789 C CA . VAL A 1 99 ? 13.685 -5.826 -14.876 1.00 97.62 99 VAL A CA 1
ATOM 790 C C . VAL A 1 99 ? 13.127 -4.640 -14.084 1.00 97.62 99 VAL A C 1
ATOM 792 O O . VAL A 1 99 ? 12.248 -4.812 -13.238 1.00 97.62 99 VAL A O 1
ATOM 795 N N . TRP A 1 100 ? 13.580 -3.422 -14.381 1.00 95.88 100 TRP A N 1
ATOM 796 C CA . TRP A 1 100 ? 12.984 -2.204 -13.837 1.00 95.88 100 TRP A CA 1
ATOM 797 C C . TRP A 1 100 ? 11.530 -2.017 -14.311 1.00 95.88 100 TRP A C 1
ATOM 799 O O . TRP A 1 100 ? 10.645 -1.768 -13.494 1.00 95.88 100 TRP A O 1
ATOM 809 N N . GLY A 1 101 ? 11.257 -2.251 -15.599 1.00 96.44 101 GLY A N 1
ATOM 810 C CA . GLY A 1 101 ? 9.911 -2.296 -16.180 1.00 96.44 101 GLY A CA 1
ATOM 811 C C . GLY A 1 101 ? 8.984 -3.319 -15.523 1.00 96.44 101 GLY A C 1
ATOM 812 O O . GLY A 1 101 ? 7.841 -3.002 -15.200 1.00 96.44 101 GLY A O 1
ATOM 813 N N . ALA A 1 102 ? 9.489 -4.522 -15.247 1.00 96.81 102 ALA A N 1
ATOM 814 C CA . ALA A 1 102 ? 8.760 -5.549 -14.506 1.00 96.81 102 ALA A CA 1
ATOM 815 C C . ALA A 1 102 ? 8.423 -5.099 -13.072 1.00 96.81 102 ALA A C 1
ATOM 817 O O . ALA A 1 102 ? 7.347 -5.409 -12.570 1.00 96.81 102 ALA A O 1
ATOM 818 N N . GLY A 1 103 ? 9.296 -4.309 -12.438 1.00 96.12 103 GLY A N 1
ATOM 819 C CA . GLY A 1 103 ? 9.010 -3.673 -11.149 1.00 96.12 103 GLY A CA 1
ATOM 820 C C . GLY A 1 103 ? 7.818 -2.717 -11.217 1.00 96.12 103 GLY A C 1
ATOM 821 O O . GLY A 1 103 ? 6.940 -2.775 -10.364 1.00 96.12 103 GLY A O 1
ATOM 822 N N . MET A 1 104 ? 7.723 -1.902 -12.271 1.00 94.38 104 MET A N 1
ATOM 823 C CA . MET A 1 104 ? 6.560 -1.025 -12.480 1.00 94.38 104 MET A CA 1
ATOM 824 C C . MET A 1 104 ? 5.274 -1.816 -12.742 1.00 94.38 104 MET A C 1
ATOM 826 O O . MET A 1 104 ? 4.201 -1.427 -12.290 1.00 94.38 104 MET A O 1
ATOM 830 N N . TRP A 1 105 ? 5.371 -2.956 -13.429 1.00 95.75 105 TRP A N 1
ATOM 831 C CA . TRP A 1 105 ? 4.231 -3.858 -13.600 1.00 95.75 105 TRP A CA 1
ATOM 832 C C . TRP A 1 105 ? 3.717 -4.417 -12.269 1.00 95.75 105 TRP A C 1
ATOM 834 O O . TRP A 1 105 ? 2.506 -4.543 -12.104 1.00 95.75 105 TRP A O 1
ATOM 844 N N . LEU A 1 106 ? 4.608 -4.699 -11.314 1.00 95.50 106 LEU A N 1
ATOM 845 C CA . LEU A 1 106 ? 4.223 -5.071 -9.950 1.00 95.50 106 LEU A CA 1
ATOM 846 C C . LEU A 1 106 ? 3.644 -3.875 -9.179 1.00 95.50 106 LEU A C 1
ATOM 848 O O . LEU A 1 106 ? 2.610 -4.016 -8.532 1.00 95.50 106 LEU A O 1
ATOM 852 N N . GLU A 1 107 ? 4.247 -2.685 -9.304 1.00 92.44 107 GLU A N 1
ATOM 853 C CA . GLU A 1 107 ? 3.773 -1.446 -8.659 1.00 92.44 107 GLU A CA 1
ATOM 854 C C . GLU A 1 107 ? 2.322 -1.114 -9.029 1.00 92.44 107 GLU A C 1
ATOM 856 O O . GLU A 1 107 ? 1.584 -0.568 -8.213 1.00 92.44 107 GLU A O 1
ATOM 861 N N . ARG A 1 108 ? 1.882 -1.510 -10.227 1.00 93.25 108 ARG A N 1
ATOM 862 C CA . ARG A 1 108 ? 0.493 -1.394 -10.680 1.00 93.25 108 ARG A CA 1
ATOM 863 C C . ARG A 1 108 ? -0.530 -1.851 -9.641 1.00 93.25 108 ARG A C 1
ATOM 865 O O . ARG A 1 108 ? -1.595 -1.260 -9.539 1.00 93.25 108 ARG A O 1
ATOM 872 N N . PHE A 1 109 ? -0.215 -2.911 -8.908 1.00 93.75 109 PHE A N 1
ATOM 873 C CA . PHE A 1 109 ? -1.113 -3.522 -7.935 1.00 93.75 109 PHE A CA 1
ATOM 874 C C . PHE A 1 109 ? -1.091 -2.808 -6.577 1.00 93.75 109 PHE A C 1
ATOM 876 O O . PHE A 1 109 ? -2.061 -2.892 -5.830 1.00 93.75 109 PHE A O 1
ATOM 883 N N . ASN A 1 110 ? -0.041 -2.032 -6.294 1.00 90.38 110 ASN A N 1
ATOM 884 C CA . ASN A 1 110 ? 0.090 -1.260 -5.058 1.00 90.38 110 ASN A CA 1
ATOM 885 C C . ASN A 1 110 ? -0.830 -0.036 -5.011 1.00 90.38 110 ASN A C 1
ATOM 887 O O . ASN A 1 110 ? -0.929 0.589 -3.961 1.00 90.38 110 ASN A O 1
ATOM 891 N N . ILE A 1 111 ? -1.528 0.304 -6.101 1.00 91.25 111 ILE A N 1
ATOM 892 C CA . ILE A 1 111 ? -2.524 1.385 -6.070 1.00 91.25 111 ILE A CA 1
ATOM 893 C C . ILE A 1 111 ? -3.659 1.085 -5.083 1.00 91.25 111 ILE A C 1
ATOM 895 O O . ILE A 1 111 ? -4.227 2.006 -4.516 1.00 91.25 111 ILE A O 1
ATOM 899 N N . LEU A 1 112 ? -3.940 -0.196 -4.807 1.00 90.75 112 LEU A N 1
ATOM 900 C CA . LEU A 1 112 ? -4.902 -0.601 -3.776 1.00 90.75 112 LEU A CA 1
ATOM 901 C C . LEU A 1 112 ? -4.436 -0.285 -2.348 1.00 90.75 112 LEU A C 1
ATOM 903 O O . LEU A 1 112 ? -5.237 -0.351 -1.424 1.00 90.75 112 LEU A O 1
ATOM 907 N N . LEU A 1 113 ? -3.156 0.041 -2.165 1.00 85.38 113 LEU A N 1
ATOM 908 C CA . LEU A 1 113 ? -2.555 0.428 -0.889 1.00 85.38 113 LEU A CA 1
ATOM 909 C C . LEU A 1 113 ? -2.242 1.933 -0.844 1.00 85.38 113 LEU A C 1
ATOM 911 O O . LEU A 1 113 ? -1.411 2.373 -0.046 1.00 85.38 113 LEU A O 1
ATOM 915 N N . SER A 1 114 ? -2.846 2.714 -1.746 1.00 85.88 114 SER A N 1
ATOM 916 C CA . SER A 1 114 ? -2.664 4.161 -1.792 1.00 85.88 114 SER A CA 1
ATOM 917 C C . SER A 1 114 ? -3.197 4.814 -0.516 1.00 85.88 114 SER A C 1
ATOM 919 O O . SER A 1 114 ? -4.238 4.434 0.017 1.00 85.88 114 SER A O 1
ATOM 921 N N . GLN A 1 115 ? -2.450 5.796 -0.019 1.00 82.94 115 GLN A N 1
ATOM 922 C CA . GLN A 1 115 ? -2.838 6.651 1.110 1.00 82.94 115 GLN A CA 1
ATOM 923 C C . GLN A 1 115 ? -3.276 8.040 0.623 1.00 82.94 115 GLN A C 1
ATOM 925 O O . GLN A 1 115 ? -3.453 8.959 1.420 1.00 82.94 115 GLN A O 1
ATOM 930 N N . GLU A 1 116 ? -3.382 8.217 -0.694 1.00 72.75 116 GLU A N 1
ATOM 931 C CA . GLU A 1 116 ? -3.744 9.479 -1.322 1.00 72.75 116 GLU A CA 1
ATOM 932 C C . GLU A 1 116 ? -5.276 9.585 -1.362 1.00 72.75 116 GLU A C 1
ATOM 934 O O . GLU A 1 116 ? -5.921 9.033 -2.247 1.00 72.75 116 GLU A O 1
ATOM 939 N N . GLY A 1 117 ? -5.868 10.268 -0.377 1.00 74.88 117 GLY A N 1
ATOM 940 C CA . GLY A 1 117 ? -7.313 10.507 -0.316 1.00 74.88 117 GLY A CA 1
ATOM 941 C C . GLY A 1 117 ? -7.881 10.483 1.102 1.00 74.88 117 GLY A C 1
ATOM 942 O O . GLY A 1 117 ? -7.148 10.524 2.089 1.00 74.88 117 GLY A O 1
ATOM 943 N N . VAL A 1 118 ? -9.213 10.423 1.196 1.00 77.88 118 VAL A N 1
ATOM 944 C CA . VAL A 1 118 ? -9.949 10.364 2.475 1.00 77.88 118 VAL A CA 1
ATOM 945 C C . VAL A 1 118 ? -9.888 8.967 3.109 1.00 77.88 118 VAL A C 1
ATOM 947 O O . VAL A 1 118 ? -10.013 8.830 4.324 1.00 77.88 118 VAL A O 1
ATOM 950 N N . VAL A 1 119 ? -9.681 7.925 2.299 1.00 82.44 119 VAL A N 1
ATOM 951 C CA . VAL A 1 119 ? -9.616 6.525 2.737 1.00 82.44 119 VAL A CA 1
ATOM 952 C C . VAL A 1 119 ? -8.363 5.843 2.200 1.00 82.44 119 VAL A C 1
ATOM 954 O O . VAL A 1 119 ? -7.776 6.279 1.214 1.00 82.44 119 VAL A O 1
ATOM 957 N N . PHE A 1 120 ? -7.970 4.745 2.840 1.00 85.25 120 PHE A N 1
ATOM 958 C CA . PHE A 1 120 ? -6.886 3.892 2.364 1.00 85.25 120 PHE A CA 1
ATOM 959 C C . PHE A 1 120 ? -7.371 3.032 1.189 1.00 85.25 120 PHE A C 1
ATOM 961 O O . PHE A 1 120 ? -8.266 2.206 1.362 1.00 85.25 120 PHE A O 1
ATOM 968 N N . GLY A 1 121 ? -6.807 3.203 -0.001 1.00 88.44 121 GLY A N 1
ATOM 969 C CA . GLY A 1 121 ? -7.239 2.485 -1.199 1.00 88.44 121 GLY A CA 1
ATOM 970 C C . GLY A 1 121 ? -7.082 3.296 -2.479 1.00 88.44 121 GLY A C 1
ATOM 971 O O . GLY A 1 121 ? -6.756 4.476 -2.446 1.00 88.44 121 GLY A O 1
ATOM 972 N N . ALA A 1 122 ? -7.318 2.654 -3.623 1.00 91.94 122 ALA A N 1
ATOM 973 C CA . ALA A 1 122 ? -7.202 3.310 -4.923 1.00 91.94 122 ALA A CA 1
ATOM 974 C C . ALA A 1 122 ? -8.337 4.323 -5.136 1.00 91.94 122 ALA A C 1
ATOM 976 O O . ALA A 1 122 ? -9.493 3.914 -5.235 1.00 91.94 122 ALA A O 1
ATOM 977 N N . GLY A 1 123 ? -8.003 5.609 -5.264 1.00 92.44 123 GLY A N 1
ATOM 978 C CA . GLY A 1 123 ? -8.951 6.663 -5.644 1.00 92.44 123 GLY A CA 1
ATOM 979 C C . GLY A 1 123 ? -9.080 6.861 -7.159 1.00 92.44 123 GLY A C 1
ATOM 980 O O . GLY A 1 123 ? -8.430 6.186 -7.970 1.00 92.44 123 GLY A O 1
ATOM 981 N N . TYR A 1 124 ? -9.878 7.847 -7.576 1.00 92.94 124 TYR A N 1
ATOM 982 C CA . TYR A 1 124 ? -10.095 8.152 -8.995 1.00 92.94 124 TYR A CA 1
ATOM 983 C C . TYR A 1 124 ? -8.789 8.461 -9.731 1.00 92.94 124 TYR A C 1
ATOM 985 O O . TYR A 1 124 ? -8.545 7.931 -10.824 1.00 92.94 124 TYR A O 1
ATOM 993 N N . THR A 1 125 ? -7.946 9.305 -9.134 1.00 92.75 125 THR A N 1
ATOM 994 C CA . THR A 1 125 ? -6.658 9.709 -9.712 1.00 92.75 125 THR A CA 1
ATOM 995 C C . THR A 1 125 ? -5.701 8.521 -9.826 1.00 92.75 125 THR A C 1
ATOM 997 O O . THR A 1 125 ? -5.045 8.362 -10.861 1.00 92.75 125 THR A O 1
ATOM 1000 N N . ASP A 1 126 ? -5.668 7.629 -8.835 1.00 92.62 126 ASP A N 1
ATOM 1001 C CA . ASP A 1 126 ? -4.845 6.420 -8.891 1.00 92.62 126 ASP A CA 1
ATOM 1002 C C . ASP A 1 126 ? -5.249 5.516 -10.066 1.00 92.62 126 ASP A C 1
ATOM 1004 O O . ASP A 1 126 ? -4.407 5.083 -10.860 1.00 92.62 126 ASP A O 1
ATOM 1008 N N . VAL A 1 127 ? -6.550 5.274 -10.228 1.00 93.62 127 VAL A N 1
ATOM 1009 C CA . VAL A 1 127 ? -7.067 4.349 -11.246 1.00 93.62 127 VAL A CA 1
ATOM 1010 C C . VAL A 1 127 ? -6.984 4.918 -12.659 1.00 93.62 127 VAL A C 1
ATOM 1012 O O . VAL A 1 127 ? -6.664 4.190 -13.596 1.00 93.62 127 VAL A O 1
ATOM 1015 N N . HIS A 1 128 ? -7.248 6.210 -12.849 1.00 92.69 128 HIS A N 1
ATOM 1016 C CA . HIS A 1 128 ? -7.304 6.792 -14.195 1.00 92.69 128 HIS A CA 1
ATOM 1017 C C . HIS A 1 128 ? -5.982 7.406 -14.648 1.00 92.69 128 HIS A C 1
ATOM 1019 O O . HIS A 1 128 ? -5.688 7.416 -15.844 1.00 92.69 128 HIS A O 1
ATOM 1025 N N . VAL A 1 129 ? -5.175 7.921 -13.720 1.00 93.25 129 VAL A N 1
ATOM 1026 C CA . VAL A 1 129 ? -3.957 8.670 -14.049 1.00 93.25 129 VAL A CA 1
ATOM 1027 C C . VAL A 1 129 ? -2.722 7.851 -13.730 1.00 93.25 129 VAL A C 1
ATOM 1029 O O . VAL A 1 129 ? -1.908 7.595 -14.619 1.00 93.25 129 VAL A O 1
ATOM 1032 N N . ARG A 1 130 ? -2.576 7.403 -12.481 1.00 92.38 130 ARG A N 1
ATOM 1033 C CA . ARG A 1 130 ? -1.367 6.698 -12.040 1.00 92.38 130 ARG A CA 1
ATOM 1034 C C . ARG A 1 130 ? -1.228 5.342 -12.724 1.00 92.38 130 ARG A C 1
ATOM 1036 O O . ARG A 1 130 ? -0.157 5.022 -13.236 1.00 92.38 130 ARG A O 1
ATOM 1043 N N . LEU A 1 131 ? -2.313 4.578 -12.812 1.00 94.06 131 LEU A N 1
ATOM 1044 C CA . LEU A 1 131 ? -2.347 3.306 -13.532 1.00 94.06 131 LEU A CA 1
ATOM 1045 C C . LEU A 1 131 ? -1.993 3.478 -15.018 1.00 94.06 131 LEU A C 1
ATOM 1047 O O . LEU A 1 131 ? -1.203 2.707 -15.569 1.00 94.06 131 LEU A O 1
ATOM 1051 N N . PHE A 1 132 ? -2.530 4.519 -15.662 1.00 94.12 132 PHE A N 1
ATOM 1052 C CA . PHE A 1 132 ? -2.191 4.862 -17.043 1.00 94.12 132 PHE A CA 1
ATOM 1053 C C . PHE A 1 132 ? -0.701 5.202 -17.187 1.00 94.12 132 PHE A C 1
ATOM 1055 O O . PHE A 1 132 ? -0.025 4.647 -18.056 1.00 94.12 132 PHE A O 1
ATOM 1062 N N . ALA A 1 133 ? -0.168 6.044 -16.298 1.00 94.06 133 ALA A N 1
ATOM 1063 C CA . ALA A 1 133 ? 1.246 6.404 -16.265 1.00 94.06 133 ALA A CA 1
ATOM 1064 C C . ALA A 1 133 ? 2.149 5.169 -16.130 1.00 94.06 133 ALA A C 1
ATOM 1066 O O . ALA A 1 133 ? 3.098 5.016 -16.899 1.00 94.06 133 ALA A O 1
ATOM 1067 N N . ILE A 1 134 ? 1.827 4.256 -15.208 1.00 94.31 134 ILE A N 1
ATOM 1068 C CA . ILE A 1 134 ? 2.560 2.999 -15.012 1.00 94.31 134 ILE A CA 1
ATOM 1069 C C . ILE A 1 134 ? 2.564 2.166 -16.303 1.00 94.31 134 ILE A C 1
ATOM 1071 O O . ILE A 1 134 ? 3.625 1.721 -16.742 1.00 94.31 134 ILE A O 1
ATOM 1075 N N . ASN A 1 135 ? 1.415 2.003 -16.966 1.00 94.88 135 ASN A N 1
ATOM 1076 C CA . ASN A 1 135 ? 1.321 1.229 -18.209 1.00 94.88 135 ASN A CA 1
ATOM 1077 C C . ASN A 1 135 ? 2.150 1.839 -19.354 1.00 94.88 135 ASN A C 1
ATOM 1079 O O . ASN A 1 135 ? 2.849 1.110 -20.064 1.00 94.88 135 ASN A O 1
ATOM 1083 N N . VAL A 1 136 ? 2.124 3.167 -19.510 1.00 95.38 136 VAL A N 1
ATOM 1084 C CA . VAL A 1 136 ? 2.959 3.883 -20.492 1.00 95.38 136 VAL A CA 1
ATOM 1085 C C . VAL A 1 136 ? 4.442 3.654 -20.209 1.00 95.38 136 VAL A C 1
ATOM 1087 O O . VAL A 1 136 ? 5.216 3.368 -21.123 1.00 95.38 136 VAL A O 1
ATOM 1090 N N . MET A 1 137 ? 4.841 3.727 -18.942 1.00 93.94 137 MET A N 1
ATOM 1091 C CA . MET A 1 137 ? 6.225 3.530 -18.528 1.00 93.94 137 MET A CA 1
ATOM 1092 C C . MET A 1 137 ? 6.713 2.097 -18.762 1.00 93.94 137 MET A C 1
ATOM 1094 O O . MET A 1 137 ? 7.844 1.904 -19.213 1.00 93.94 137 MET A O 1
ATOM 1098 N N . ILE A 1 138 ? 5.865 1.091 -18.532 1.00 95.88 138 ILE A N 1
ATOM 1099 C CA . ILE A 1 138 ? 6.171 -0.308 -18.859 1.00 95.88 138 ILE A CA 1
ATOM 1100 C C . ILE A 1 138 ? 6.418 -0.449 -20.362 1.00 95.88 138 ILE A C 1
ATOM 1102 O O . ILE A 1 138 ? 7.472 -0.946 -20.760 1.00 95.88 138 ILE A O 1
ATOM 1106 N N . ALA A 1 139 ? 5.504 0.041 -21.204 1.00 96.31 139 ALA A N 1
ATOM 1107 C CA . ALA A 1 139 ? 5.659 -0.015 -22.658 1.00 96.31 139 ALA A CA 1
ATOM 1108 C C . ALA A 1 139 ? 6.946 0.690 -23.116 1.00 96.31 139 ALA A C 1
ATOM 1110 O O . ALA A 1 139 ? 7.720 0.147 -23.909 1.00 96.31 139 ALA A O 1
ATOM 1111 N N . LEU A 1 140 ? 7.224 1.869 -22.559 1.00 95.31 140 LEU A N 1
ATOM 1112 C CA . LEU A 1 140 ? 8.420 2.629 -22.884 1.00 95.31 140 LEU A CA 1
ATOM 1113 C C . LEU A 1 140 ? 9.702 1.912 -22.446 1.00 95.31 140 LEU A C 1
ATOM 1115 O O . LEU A 1 140 ? 10.680 1.918 -23.191 1.00 95.31 140 LEU A O 1
ATOM 1119 N N . SER A 1 141 ? 9.702 1.242 -21.291 1.00 95.88 141 SER A N 1
ATOM 1120 C CA . SER A 1 141 ? 10.849 0.440 -20.846 1.00 95.88 141 SER A CA 1
ATOM 1121 C C . SER A 1 141 ? 11.191 -0.675 -21.844 1.00 95.88 141 SER A C 1
ATOM 1123 O O . SER A 1 141 ? 12.364 -0.875 -22.164 1.00 95.88 141 SER A O 1
ATOM 1125 N N . VAL A 1 142 ? 10.178 -1.326 -22.430 1.00 96.56 142 VAL A N 1
ATOM 1126 C CA . VAL A 1 142 ? 10.366 -2.347 -23.470 1.00 96.56 142 VAL A CA 1
ATOM 1127 C C . VAL A 1 142 ? 10.938 -1.730 -24.746 1.00 96.56 142 VAL A C 1
ATOM 1129 O O . VAL A 1 142 ? 11.882 -2.275 -25.318 1.00 96.56 142 VAL A O 1
ATOM 1132 N N . VAL A 1 143 ? 10.427 -0.570 -25.173 1.00 95.00 143 VAL A N 1
ATOM 1133 C CA . VAL A 1 143 ? 10.949 0.153 -26.346 1.00 95.00 143 VAL A CA 1
ATOM 1134 C C . VAL A 1 143 ? 12.413 0.553 -26.142 1.00 95.00 143 VAL A C 1
ATOM 1136 O O . VAL A 1 143 ? 13.242 0.323 -27.022 1.00 95.00 143 VAL A O 1
ATOM 1139 N N . VAL A 1 144 ? 12.765 1.104 -24.979 1.00 94.44 144 VAL A N 1
ATOM 1140 C CA . VAL A 1 144 ? 14.146 1.499 -24.658 1.00 94.44 144 VAL A CA 1
ATOM 1141 C C . VAL A 1 144 ? 15.073 0.284 -24.627 1.00 94.44 144 VAL A C 1
ATOM 1143 O O . VAL A 1 144 ? 16.158 0.333 -25.208 1.00 94.44 144 VAL A O 1
ATOM 1146 N N . ALA A 1 145 ? 14.642 -0.828 -24.027 1.00 94.69 145 ALA A N 1
ATOM 1147 C CA . ALA A 1 145 ? 15.398 -2.076 -24.047 1.00 94.69 145 ALA A CA 1
ATOM 1148 C C . ALA A 1 145 ? 15.604 -2.602 -25.478 1.00 94.69 145 ALA A C 1
ATOM 1150 O O . ALA A 1 145 ? 16.720 -2.972 -25.844 1.00 94.69 145 ALA A O 1
ATOM 1151 N N . ALA A 1 146 ? 14.572 -2.559 -26.326 1.00 93.44 146 ALA A N 1
ATOM 1152 C CA . ALA A 1 146 ? 14.679 -2.949 -27.729 1.00 93.44 146 ALA A CA 1
ATOM 1153 C C . ALA A 1 146 ? 15.654 -2.049 -28.510 1.00 93.44 146 ALA A C 1
ATOM 1155 O O . ALA A 1 146 ? 16.459 -2.553 -29.294 1.00 93.44 146 ALA A O 1
ATOM 1156 N N . LEU A 1 147 ? 15.650 -0.733 -28.265 1.00 91.94 147 LEU A N 1
ATOM 1157 C CA . LEU A 1 147 ? 16.608 0.205 -28.865 1.00 91.94 147 LEU A CA 1
ATOM 1158 C C . LEU A 1 147 ? 18.049 -0.063 -28.407 1.00 91.94 147 LEU A C 1
ATOM 1160 O O . LEU A 1 147 ? 18.972 -0.003 -29.223 1.00 91.94 147 LEU A O 1
ATOM 1164 N N . LEU A 1 148 ? 18.251 -0.396 -27.128 1.00 90.75 148 LEU A N 1
ATOM 1165 C CA . LEU A 1 148 ? 19.554 -0.792 -26.584 1.00 90.75 148 LEU A CA 1
ATOM 1166 C C . LEU A 1 148 ? 20.072 -2.084 -27.227 1.00 90.75 148 LEU A C 1
ATOM 1168 O O . LEU A 1 148 ? 21.263 -2.183 -27.525 1.00 90.75 148 LEU A O 1
ATOM 1172 N N . VAL A 1 149 ? 19.194 -3.048 -27.508 1.00 90.88 149 VAL A N 1
ATOM 1173 C CA . VAL A 1 149 ? 19.564 -4.269 -28.240 1.00 90.88 149 VAL A CA 1
ATOM 1174 C C . VAL A 1 149 ? 19.828 -3.969 -29.723 1.00 90.88 149 VAL A C 1
ATOM 1176 O O . VAL A 1 149 ? 20.825 -4.421 -30.281 1.00 90.88 149 VAL A O 1
ATOM 1179 N N . ALA A 1 150 ? 19.007 -3.142 -30.374 1.00 88.06 150 ALA A N 1
ATOM 1180 C CA . ALA A 1 150 ? 19.194 -2.758 -31.777 1.00 88.06 150 ALA A CA 1
ATOM 1181 C C . ALA A 1 150 ? 20.500 -1.973 -32.019 1.00 88.06 150 ALA A C 1
ATOM 1183 O O . ALA A 1 150 ? 21.097 -2.055 -33.100 1.00 88.06 150 ALA A O 1
ATOM 1184 N N . ASN A 1 151 ? 20.984 -1.247 -31.005 1.00 84.00 151 ASN A N 1
ATOM 1185 C CA . ASN A 1 151 ? 22.261 -0.535 -31.048 1.00 84.00 151 ASN A CA 1
ATOM 1186 C C . ASN A 1 151 ? 23.465 -1.471 -31.290 1.00 84.00 151 ASN A C 1
ATOM 1188 O O . ASN A 1 151 ? 24.467 -1.024 -31.851 1.00 84.00 151 ASN A O 1
ATOM 1192 N N . LEU A 1 152 ? 23.367 -2.770 -30.961 1.00 82.00 152 LEU A N 1
ATOM 1193 C CA . LEU A 1 152 ? 24.425 -3.746 -31.267 1.00 82.00 152 LEU A CA 1
ATOM 1194 C C . LEU A 1 152 ? 24.708 -3.833 -32.773 1.00 82.00 152 LEU A C 1
ATOM 1196 O O . LEU A 1 152 ? 25.860 -3.986 -33.175 1.00 82.00 152 LEU A O 1
ATOM 1200 N N . TYR A 1 153 ? 23.672 -3.681 -33.600 1.00 79.88 153 TYR A N 1
ATOM 1201 C CA . TYR A 1 153 ? 23.772 -3.801 -35.054 1.00 79.88 153 TYR A CA 1
ATOM 1202 C C . TYR A 1 153 ? 24.043 -2.454 -35.731 1.00 79.88 153 TYR A C 1
ATOM 1204 O O . TYR A 1 153 ? 24.869 -2.374 -36.638 1.00 79.88 153 TYR A O 1
ATOM 1212 N N . LYS A 1 154 ? 23.379 -1.375 -35.285 1.00 69.50 154 LYS A N 1
ATOM 1213 C CA . LYS A 1 154 ? 23.460 -0.052 -35.938 1.00 69.50 154 LYS A CA 1
ATOM 1214 C C . LYS A 1 154 ? 24.577 0.863 -35.408 1.00 69.50 154 LYS A C 1
ATOM 1216 O O . LYS A 1 154 ? 24.832 1.897 -36.014 1.00 69.50 154 LYS A O 1
ATOM 1221 N N . ARG A 1 155 ? 25.268 0.497 -34.314 1.00 69.19 155 ARG A N 1
ATOM 1222 C CA . ARG A 1 155 ? 26.387 1.244 -33.685 1.00 69.19 155 ARG A CA 1
ATOM 1223 C C . ARG A 1 155 ? 26.079 2.715 -33.314 1.00 69.19 155 ARG A C 1
ATOM 1225 O O . ARG A 1 155 ? 27.005 3.491 -33.076 1.00 69.19 155 ARG A O 1
ATOM 1232 N N . THR A 1 156 ? 24.809 3.114 -33.210 1.00 72.88 156 THR A N 1
ATOM 1233 C CA . THR A 1 156 ? 24.366 4.480 -32.868 1.00 72.88 156 THR A CA 1
ATOM 1234 C C . THR A 1 156 ? 23.808 4.589 -31.443 1.00 72.88 156 THR A C 1
ATOM 1236 O O . THR A 1 156 ? 22.637 4.307 -31.194 1.00 72.88 156 THR A O 1
ATOM 1239 N N . TRP A 1 157 ? 24.609 5.110 -30.511 1.00 74.31 157 TRP A N 1
ATOM 1240 C CA . TRP A 1 157 ? 24.247 5.227 -29.086 1.00 74.31 157 TRP A CA 1
ATOM 1241 C C . TRP A 1 157 ? 23.229 6.338 -28.792 1.00 74.31 157 TRP A C 1
ATOM 1243 O O . TRP A 1 157 ? 22.563 6.324 -27.761 1.00 74.31 157 TRP A O 1
ATOM 1253 N N . ARG A 1 158 ? 23.079 7.290 -29.719 1.00 82.75 158 ARG A N 1
ATOM 1254 C CA . ARG A 1 158 ? 22.217 8.469 -29.559 1.00 82.75 158 ARG A CA 1
ATOM 1255 C C . ARG A 1 158 ? 20.749 8.106 -29.334 1.00 82.75 158 ARG A C 1
ATOM 1257 O O . ARG A 1 158 ? 20.112 8.722 -28.493 1.00 82.75 158 ARG A O 1
ATOM 1264 N N . LEU A 1 159 ? 20.233 7.097 -30.040 1.00 82.81 159 LEU A N 1
ATOM 1265 C CA . LEU A 1 159 ? 18.831 6.674 -29.918 1.00 82.81 159 LEU A CA 1
ATOM 1266 C C . LEU A 1 159 ? 18.542 6.025 -28.562 1.00 82.81 159 LEU A C 1
ATOM 1268 O O . LEU A 1 159 ? 17.507 6.294 -27.964 1.00 82.81 159 LEU A O 1
ATOM 1272 N N . ALA A 1 160 ? 19.473 5.215 -28.055 1.00 83.00 160 ALA A N 1
ATOM 1273 C CA . ALA A 1 160 ? 19.343 4.596 -26.741 1.00 83.00 160 ALA A CA 1
ATOM 1274 C C . ALA A 1 160 ? 19.410 5.638 -25.611 1.00 83.00 160 ALA A C 1
ATOM 1276 O O . ALA A 1 160 ? 18.602 5.592 -24.688 1.00 83.00 160 ALA A O 1
ATOM 1277 N N . ILE A 1 161 ? 20.322 6.614 -25.714 1.00 85.69 161 ILE A N 1
ATOM 1278 C CA . ILE A 1 161 ? 20.419 7.728 -24.757 1.00 85.69 161 ILE A CA 1
ATOM 1279 C C . ILE A 1 161 ? 19.149 8.584 -24.800 1.00 85.69 161 ILE A C 1
ATOM 1281 O O . ILE A 1 161 ? 18.580 8.874 -23.753 1.00 85.69 161 ILE A O 1
ATOM 1285 N N . ALA A 1 162 ? 18.672 8.946 -25.995 1.00 89.06 162 ALA A N 1
ATOM 1286 C CA . ALA A 1 162 ? 17.433 9.703 -26.153 1.00 89.06 162 ALA A CA 1
ATOM 1287 C C . ALA A 1 162 ? 16.230 8.954 -25.558 1.00 89.06 162 ALA A C 1
ATOM 1289 O O . ALA A 1 162 ? 15.436 9.556 -24.843 1.00 89.06 162 ALA A O 1
ATOM 1290 N N . GLY A 1 163 ? 16.135 7.639 -25.785 1.00 89.06 163 GLY A N 1
ATOM 1291 C CA . GLY A 1 163 ? 15.106 6.791 -25.183 1.00 89.06 163 GLY A CA 1
ATOM 1292 C C . GLY A 1 163 ? 15.184 6.752 -23.655 1.00 89.06 163 GLY A C 1
ATOM 1293 O O . GLY A 1 163 ? 14.162 6.890 -22.993 1.00 89.06 163 GLY A O 1
ATOM 1294 N N . GLY A 1 164 ? 16.388 6.629 -23.086 1.00 88.38 164 GLY A N 1
ATOM 1295 C CA . GLY A 1 164 ? 16.597 6.678 -21.636 1.00 88.38 164 GLY A CA 1
ATOM 1296 C C . GLY A 1 164 ? 16.216 8.028 -21.019 1.00 88.38 164 GLY A C 1
ATOM 1297 O O . GLY A 1 164 ? 15.525 8.063 -20.004 1.00 88.38 164 GLY A O 1
ATOM 1298 N N . ILE A 1 165 ? 16.600 9.139 -21.657 1.00 92.38 165 ILE A N 1
ATOM 1299 C CA . ILE A 1 165 ? 16.211 10.495 -21.233 1.00 92.38 165 ILE A CA 1
ATOM 1300 C C . ILE A 1 165 ? 14.693 10.658 -21.294 1.00 92.38 165 ILE A C 1
ATOM 1302 O O . ILE A 1 165 ? 14.100 11.173 -20.350 1.00 92.38 165 ILE A O 1
ATOM 1306 N N . LEU A 1 166 ? 14.064 10.198 -22.379 1.00 93.38 166 LEU A N 1
ATOM 1307 C CA . LEU A 1 166 ? 12.614 10.249 -22.537 1.00 93.38 166 LEU A CA 1
ATOM 1308 C C . LEU A 1 166 ? 11.925 9.434 -21.441 1.00 93.38 166 LEU A C 1
ATOM 1310 O O . LEU A 1 166 ? 11.006 9.934 -20.812 1.00 93.38 166 LEU A O 1
ATOM 1314 N N . LEU A 1 167 ? 12.425 8.237 -21.130 1.00 92.12 167 LEU A N 1
ATOM 1315 C CA . LEU A 1 167 ? 11.909 7.404 -20.046 1.00 92.12 167 LEU A CA 1
ATOM 1316 C C . LEU A 1 167 ? 11.983 8.097 -18.682 1.00 92.12 167 LEU A C 1
ATOM 1318 O O . LEU A 1 167 ? 10.980 8.154 -17.972 1.00 92.12 167 LEU A O 1
ATOM 1322 N N . VAL A 1 168 ? 13.123 8.694 -18.334 1.00 90.81 168 VAL A N 1
ATOM 1323 C CA . VAL A 1 168 ? 13.260 9.433 -17.069 1.00 90.81 168 VAL A CA 1
ATOM 1324 C C . VAL A 1 168 ? 12.363 10.675 -17.055 1.00 90.81 168 VAL A C 1
ATOM 1326 O O . VAL A 1 168 ? 11.646 10.902 -16.082 1.00 90.81 168 VAL A O 1
ATOM 1329 N N . GLY A 1 169 ? 12.345 11.453 -18.140 1.00 92.38 169 GLY A N 1
ATOM 1330 C CA . GLY A 1 169 ? 11.524 12.660 -18.257 1.00 92.38 169 GLY A CA 1
ATOM 1331 C C . GLY A 1 169 ? 10.025 12.368 -18.164 1.00 92.38 169 GLY A C 1
ATOM 1332 O O . GLY A 1 169 ? 9.314 13.015 -17.395 1.00 92.38 169 GLY A O 1
ATOM 1333 N N . THR A 1 170 ? 9.547 11.347 -18.879 1.00 92.19 170 THR A N 1
ATOM 1334 C CA . THR A 1 170 ? 8.154 10.888 -18.817 1.00 92.19 170 THR A CA 1
ATOM 1335 C C . THR A 1 170 ? 7.793 10.399 -17.418 1.00 92.19 170 THR A C 1
ATOM 1337 O O . THR A 1 170 ? 6.711 10.728 -16.940 1.00 92.19 170 THR A O 1
ATOM 1340 N N . SER A 1 171 ? 8.697 9.695 -16.726 1.00 89.44 171 SER A N 1
ATOM 1341 C CA . SER A 1 171 ? 8.466 9.267 -15.341 1.00 89.44 171 SER A CA 1
ATOM 1342 C C . SER A 1 171 ? 8.214 10.454 -14.411 1.00 89.44 171 SER A C 1
ATOM 1344 O O . SER A 1 171 ? 7.268 10.417 -13.631 1.00 89.44 171 SER A O 1
ATOM 1346 N N . LEU A 1 172 ? 9.038 11.505 -14.488 1.00 89.94 172 LEU A N 1
ATOM 1347 C CA . LEU A 1 172 ? 8.906 12.687 -13.627 1.00 89.94 172 LEU A CA 1
ATOM 1348 C C . LEU A 1 172 ? 7.577 13.415 -13.861 1.00 89.94 172 LEU A C 1
ATOM 1350 O O . LEU A 1 172 ? 6.905 13.808 -12.909 1.00 89.94 172 LEU A O 1
ATOM 1354 N N . ILE A 1 173 ? 7.177 13.555 -15.125 1.00 92.00 173 ILE A N 1
ATOM 1355 C CA . ILE A 1 173 ? 5.943 14.253 -15.490 1.00 92.00 173 ILE A CA 1
ATOM 1356 C C . ILE A 1 173 ? 4.721 13.412 -15.114 1.00 92.00 173 ILE A C 1
ATOM 1358 O O . ILE A 1 173 ? 3.878 13.872 -14.345 1.00 92.00 173 ILE A O 1
ATOM 1362 N N . LEU A 1 174 ? 4.621 12.182 -15.630 1.00 90.81 174 LEU A N 1
ATOM 1363 C CA . LEU A 1 174 ? 3.409 11.369 -15.504 1.00 90.81 174 LEU A CA 1
ATOM 1364 C C . LEU A 1 174 ? 3.174 10.839 -14.088 1.00 90.81 174 LEU A C 1
ATOM 1366 O O . LEU A 1 174 ? 2.021 10.649 -13.718 1.00 90.81 174 LEU A O 1
ATOM 1370 N N . ARG A 1 175 ? 4.231 10.594 -13.301 1.00 85.25 175 ARG A N 1
ATOM 1371 C CA . ARG A 1 175 ? 4.085 10.119 -11.913 1.00 85.25 175 ARG A CA 1
ATOM 1372 C C . ARG A 1 175 ? 4.113 11.240 -10.882 1.00 85.25 175 ARG A C 1
ATOM 1374 O O . ARG A 1 175 ? 3.533 11.066 -9.823 1.00 85.25 175 ARG A O 1
ATOM 1381 N N . GLY A 1 176 ? 4.794 12.353 -11.159 1.00 84.88 176 GLY A N 1
ATOM 1382 C CA . GLY A 1 176 ? 4.930 13.449 -10.197 1.00 84.88 176 GLY A CA 1
ATOM 1383 C C . GLY A 1 176 ? 3.900 14.556 -10.396 1.00 84.88 176 GLY A C 1
ATOM 1384 O O . GLY A 1 176 ? 3.187 14.926 -9.471 1.00 84.88 176 GLY A O 1
ATOM 1385 N N . LEU A 1 177 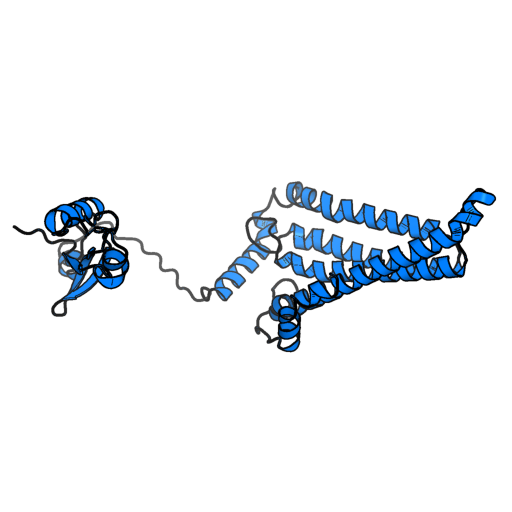? 3.828 15.105 -11.608 1.00 88.88 177 LEU A N 1
ATOM 1386 C CA . LEU A 1 177 ? 3.103 16.351 -11.863 1.00 88.88 177 LEU A CA 1
ATOM 1387 C C . LEU A 1 177 ? 1.639 16.117 -12.257 1.00 88.88 177 LEU A C 1
ATOM 1389 O O . LEU A 1 177 ? 0.745 16.799 -11.761 1.00 88.88 177 LEU A O 1
ATOM 1393 N N . VAL A 1 178 ? 1.384 15.152 -13.145 1.00 91.88 178 VAL A N 1
ATOM 1394 C CA . VAL A 1 178 ? 0.037 14.909 -13.691 1.00 91.88 178 VAL A CA 1
ATOM 1395 C C . VAL A 1 178 ? -0.981 14.484 -12.619 1.00 91.88 178 VAL A C 1
ATOM 1397 O O . VAL A 1 178 ? -2.073 15.053 -12.635 1.00 91.88 178 VAL A O 1
ATOM 1400 N N . PRO A 1 179 ? -0.673 13.572 -11.670 1.00 90.06 179 PRO A N 1
ATOM 1401 C CA . PRO A 1 179 ? -1.635 13.170 -10.642 1.00 90.06 179 PRO A CA 1
ATOM 1402 C C . PRO A 1 179 ? -2.109 14.352 -9.794 1.00 90.06 179 PRO A C 1
ATOM 1404 O O . PRO A 1 179 ? -3.310 14.555 -9.654 1.00 90.06 179 PRO A O 1
ATOM 1407 N N . GLY A 1 180 ? -1.188 15.208 -9.336 1.00 88.69 180 GLY A N 1
ATOM 1408 C CA . GLY A 1 180 ? -1.535 16.389 -8.539 1.00 88.69 180 GLY A CA 1
ATOM 1409 C C . GLY A 1 180 ? -2.393 17.411 -9.295 1.00 88.69 180 GLY A C 1
ATOM 1410 O O . GLY A 1 180 ? -3.277 18.031 -8.709 1.00 88.69 180 GLY A O 1
ATOM 1411 N N . ILE A 1 181 ? -2.185 17.565 -10.609 1.00 92.75 181 ILE A N 1
ATOM 1412 C CA . ILE A 1 181 ? -3.032 18.430 -11.446 1.00 92.75 181 ILE A CA 1
ATOM 1413 C C . ILE A 1 181 ? -4.439 17.847 -11.571 1.00 92.75 181 ILE A C 1
ATOM 1415 O O . ILE A 1 181 ? -5.417 18.572 -11.402 1.00 92.75 181 ILE A O 1
ATOM 1419 N N . VAL A 1 182 ? -4.562 16.553 -11.870 1.00 92.25 182 VAL A N 1
ATOM 1420 C CA . VAL A 1 182 ? -5.880 15.921 -12.021 1.00 92.25 182 VAL A CA 1
ATOM 1421 C C . VAL A 1 182 ? -6.630 15.918 -10.692 1.00 92.25 182 VAL A C 1
ATOM 1423 O O . VAL A 1 182 ? -7.809 16.269 -10.678 1.00 92.25 182 VAL A O 1
ATOM 1426 N N . GLN A 1 183 ? -5.950 15.631 -9.582 1.00 91.19 183 GLN A N 1
ATOM 1427 C CA . GLN A 1 183 ? -6.552 15.695 -8.255 1.00 91.19 183 GLN A CA 1
ATOM 1428 C C . GLN A 1 183 ? -7.126 17.091 -7.984 1.00 91.19 183 GLN A C 1
ATOM 1430 O O . GLN A 1 183 ? -8.325 17.232 -7.761 1.00 91.19 183 GLN A O 1
ATOM 1435 N N . LYS A 1 184 ? -6.302 18.135 -8.127 1.00 91.62 184 LYS A N 1
ATOM 1436 C CA . LYS A 1 184 ? -6.682 19.513 -7.795 1.00 91.62 184 LYS A CA 1
ATOM 1437 C C . LYS A 1 184 ? -7.753 20.116 -8.707 1.00 91.62 184 LYS A C 1
ATOM 1439 O O . LYS A 1 184 ? -8.594 20.887 -8.259 1.00 91.62 184 LYS A O 1
ATOM 1444 N N . TYR A 1 185 ? -7.698 19.827 -10.006 1.00 93.62 185 TYR A N 1
ATOM 1445 C CA . TYR A 1 185 ? -8.537 20.517 -10.995 1.00 93.62 185 TYR A CA 1
ATOM 1446 C C . TYR A 1 185 ? -9.694 19.677 -11.542 1.00 93.62 185 TYR A C 1
ATOM 1448 O O . TYR A 1 185 ? -10.591 20.239 -12.166 1.00 93.62 185 TYR A O 1
ATOM 1456 N N . VAL A 1 186 ? -9.692 18.356 -11.344 1.00 91.94 186 VAL A N 1
ATOM 1457 C CA . VAL A 1 186 ? -10.741 17.458 -11.858 1.00 91.94 186 VAL A CA 1
ATOM 1458 C C . VAL A 1 186 ? -11.462 16.726 -10.733 1.00 91.94 186 VAL A C 1
ATOM 1460 O O . VAL A 1 186 ? -12.685 16.604 -10.804 1.00 91.94 186 VAL A O 1
ATOM 1463 N N . VAL A 1 187 ? -10.734 16.234 -9.725 1.00 90.44 187 VAL A N 1
ATOM 1464 C CA . VAL A 1 187 ? -11.327 15.451 -8.631 1.00 90.44 187 VAL A CA 1
ATOM 1465 C C . VAL A 1 187 ? -11.887 16.360 -7.548 1.00 90.44 187 VAL A C 1
ATOM 1467 O O . VAL A 1 187 ? -13.093 16.338 -7.350 1.00 90.44 187 VAL A O 1
ATOM 1470 N N . GLU A 1 188 ? -11.073 17.211 -6.923 1.00 91.50 188 GLU A N 1
ATOM 1471 C CA . GLU A 1 188 ? -11.495 18.090 -5.817 1.00 91.50 188 GLU A CA 1
ATOM 1472 C C . GLU A 1 188 ? -12.763 18.925 -6.121 1.00 91.50 188 GLU A C 1
ATOM 1474 O O . GLU A 1 188 ? -13.637 19.002 -5.257 1.00 91.50 188 GLU A O 1
ATOM 1479 N N . PRO A 1 189 ? -12.971 19.491 -7.333 1.00 93.12 189 PRO A N 1
ATOM 1480 C CA . PRO A 1 189 ? -14.194 20.244 -7.631 1.00 93.12 189 PRO A CA 1
ATOM 1481 C C . PRO A 1 189 ? -15.484 19.408 -7.641 1.00 93.12 189 PRO A C 1
ATOM 1483 O O . PRO A 1 189 ? -16.575 19.966 -7.548 1.00 93.12 189 PRO A O 1
ATOM 1486 N N . ASN A 1 190 ? -15.385 18.088 -7.814 1.00 91.38 190 ASN A N 1
ATOM 1487 C CA . ASN A 1 190 ? -16.523 17.169 -7.843 1.00 91.38 190 ASN A CA 1
ATOM 1488 C C . ASN A 1 190 ? -16.148 15.812 -7.222 1.00 91.38 190 ASN A C 1
ATOM 1490 O O . ASN A 1 190 ? -16.346 14.749 -7.823 1.00 91.38 190 ASN A O 1
ATOM 1494 N N . GLU A 1 191 ? -15.571 15.868 -6.023 1.00 89.94 191 GLU A N 1
ATOM 1495 C CA . GLU A 1 191 ? -14.922 14.720 -5.388 1.00 89.94 191 GLU A CA 1
ATOM 1496 C C . GLU A 1 191 ? -15.924 13.601 -5.115 1.00 89.94 191 GLU A C 1
ATOM 1498 O O . GLU A 1 191 ? -15.694 12.466 -5.516 1.00 89.94 191 GLU A O 1
ATOM 1503 N N . PHE A 1 192 ? -17.096 13.931 -4.561 1.00 89.75 192 PHE A N 1
ATOM 1504 C CA . PHE A 1 192 ? -18.138 12.946 -4.267 1.00 89.75 192 PHE A CA 1
ATOM 1505 C C . PHE A 1 192 ? -18.502 12.103 -5.493 1.00 89.75 192 PHE A C 1
ATOM 1507 O O . PHE A 1 192 ? -18.509 10.881 -5.422 1.00 89.75 192 PHE A O 1
ATOM 1514 N N . SER A 1 193 ? -18.769 12.726 -6.645 1.00 93.62 193 SER A N 1
ATOM 1515 C CA . SER A 1 193 ? -19.172 11.978 -7.841 1.00 93.62 193 SER A CA 1
ATOM 1516 C C . SER A 1 193 ? -18.042 11.106 -8.395 1.00 93.62 193 SER A C 1
ATOM 1518 O O . SER A 1 193 ? -18.304 10.005 -8.885 1.00 93.62 193 SER A O 1
ATOM 1520 N N . LYS A 1 194 ? -16.798 11.597 -8.331 1.00 92.56 194 LYS A N 1
ATOM 1521 C CA . LYS A 1 194 ? -15.614 10.927 -8.881 1.00 92.56 194 LYS A CA 1
ATOM 1522 C C . LYS A 1 194 ? -15.108 9.795 -7.994 1.00 92.56 194 LYS A C 1
ATOM 1524 O O . LYS A 1 194 ? -14.721 8.757 -8.529 1.00 92.56 194 LYS A O 1
ATOM 1529 N N . GLU A 1 195 ? -15.152 9.985 -6.681 1.00 92.62 195 GLU A N 1
ATOM 1530 C CA . GLU A 1 195 ? -14.632 9.043 -5.690 1.00 92.62 195 GLU A CA 1
ATOM 1531 C C . GLU A 1 195 ? -15.676 8.033 -5.206 1.00 92.62 195 GLU A C 1
ATOM 1533 O O . GLU A 1 195 ? -15.302 6.953 -4.754 1.00 92.62 195 GLU A O 1
ATOM 1538 N N . ARG A 1 196 ? -16.983 8.316 -5.362 1.00 93.50 196 ARG A N 1
ATOM 1539 C CA . ARG A 1 196 ? -18.076 7.425 -4.925 1.00 93.50 196 ARG A CA 1
ATOM 1540 C C . ARG A 1 196 ? -17.847 5.933 -5.206 1.00 93.50 196 ARG A C 1
ATOM 1542 O O . ARG A 1 196 ? -17.953 5.175 -4.249 1.00 93.50 196 ARG A O 1
ATOM 1549 N N . PRO A 1 197 ? -17.534 5.474 -6.438 1.00 93.88 197 PRO A N 1
ATOM 1550 C CA . PRO A 1 197 ? -17.375 4.037 -6.679 1.00 93.88 197 PRO A CA 1
ATOM 1551 C C . PRO A 1 197 ? -16.227 3.419 -5.868 1.00 93.88 197 PRO A C 1
ATOM 1553 O O . PRO A 1 197 ? -16.345 2.294 -5.394 1.00 93.88 197 PRO A O 1
ATOM 1556 N N . TYR A 1 198 ? -15.129 4.149 -5.664 1.00 93.19 198 TYR A N 1
ATOM 1557 C CA . TYR A 1 198 ? -13.987 3.655 -4.894 1.00 93.19 198 TYR A CA 1
ATOM 1558 C C . TYR A 1 198 ? -14.261 3.669 -3.391 1.00 93.19 198 TYR A C 1
ATOM 1560 O O . TYR A 1 198 ? -13.855 2.747 -2.683 1.00 93.19 198 TYR A O 1
ATOM 1568 N N . LEU A 1 199 ? -15.008 4.668 -2.912 1.00 93.00 199 LEU A N 1
ATOM 1569 C CA . LEU A 1 199 ? -15.501 4.710 -1.536 1.00 93.00 199 LEU A CA 1
ATOM 1570 C C . LEU A 1 199 ? -16.467 3.555 -1.257 1.00 93.00 199 LEU A C 1
ATOM 1572 O O . LEU A 1 199 ? -16.338 2.898 -0.231 1.00 93.00 199 LEU A O 1
ATOM 1576 N N . GLU A 1 200 ? -17.386 3.255 -2.177 1.00 93.69 200 GLU A N 1
ATOM 1577 C CA . GLU A 1 200 ? -18.290 2.103 -2.067 1.00 93.69 200 GLU A CA 1
ATOM 1578 C C . GLU A 1 200 ? -17.512 0.780 -2.009 1.00 93.69 200 GLU A C 1
ATOM 1580 O O . GLU A 1 200 ? -17.804 -0.066 -1.164 1.00 93.69 200 GLU A O 1
ATOM 1585 N N . TYR A 1 201 ? -16.476 0.609 -2.839 1.00 93.56 201 TYR A N 1
ATOM 1586 C CA . TYR A 1 201 ? -15.589 -0.556 -2.756 1.00 93.56 201 TYR A CA 1
ATOM 1587 C C . TYR A 1 201 ? -14.890 -0.657 -1.401 1.00 93.56 201 TYR A C 1
ATOM 1589 O O . TYR A 1 201 ? -14.872 -1.734 -0.806 1.00 93.56 201 TYR A O 1
ATOM 1597 N N . ASN A 1 202 ? -14.340 0.452 -0.902 1.00 92.38 202 ASN A N 1
ATOM 1598 C CA . ASN A 1 202 ? -13.660 0.478 0.386 1.00 92.38 202 ASN A CA 1
ATOM 1599 C C . ASN A 1 202 ? -14.617 0.121 1.532 1.00 92.38 202 ASN A C 1
ATOM 1601 O O . ASN A 1 202 ? -14.295 -0.754 2.333 1.00 92.38 202 ASN A O 1
ATOM 1605 N N . ILE A 1 203 ? -15.802 0.738 1.572 1.00 92.06 203 ILE A N 1
ATOM 1606 C CA . ILE A 1 203 ? -16.817 0.496 2.603 1.00 92.06 203 ILE A CA 1
ATOM 1607 C C . ILE A 1 203 ? -17.242 -0.971 2.581 1.00 92.06 203 ILE A C 1
ATOM 1609 O O . ILE A 1 203 ? -17.181 -1.629 3.616 1.00 92.06 203 ILE A O 1
ATOM 1613 N N . ASN A 1 204 ? -17.605 -1.507 1.414 1.00 92.75 204 ASN A N 1
ATOM 1614 C CA . ASN A 1 204 ? -18.087 -2.883 1.302 1.00 92.75 204 ASN A CA 1
ATOM 1615 C C . ASN A 1 204 ? -17.026 -3.902 1.733 1.00 92.75 204 ASN A C 1
ATOM 1617 O O . ASN A 1 204 ? -17.315 -4.773 2.549 1.00 92.75 204 ASN A O 1
ATOM 1621 N N . VAL A 1 205 ? -15.790 -3.771 1.237 1.00 92.00 205 VAL A N 1
ATOM 1622 C CA . VAL A 1 205 ? -14.706 -4.713 1.566 1.00 92.00 205 VAL A CA 1
ATOM 1623 C C . VAL A 1 205 ? -14.265 -4.565 3.024 1.00 92.00 205 VAL A C 1
ATOM 1625 O O . VAL A 1 205 ? -13.931 -5.559 3.662 1.00 92.00 205 VAL A O 1
ATOM 1628 N N . THR A 1 206 ? -14.302 -3.353 3.586 1.00 91.88 206 THR A N 1
ATOM 1629 C CA . THR A 1 206 ? -14.007 -3.129 5.010 1.00 91.88 206 THR A CA 1
ATOM 1630 C C . THR A 1 206 ? -15.076 -3.759 5.894 1.00 91.88 206 THR A C 1
ATOM 1632 O O . THR A 1 206 ? -14.743 -4.506 6.810 1.00 91.88 206 THR A O 1
ATOM 1635 N N . LEU A 1 207 ? -16.357 -3.504 5.613 1.00 92.75 207 LEU A N 1
ATOM 1636 C CA . LEU A 1 207 ? -17.460 -4.105 6.363 1.00 92.75 207 LEU A CA 1
ATOM 1637 C C . LEU A 1 207 ? -17.385 -5.630 6.309 1.00 92.75 207 LEU A C 1
ATOM 1639 O O . LEU A 1 207 ? -17.460 -6.270 7.351 1.00 92.75 207 LEU A O 1
ATOM 1643 N N . GLU A 1 208 ? -17.146 -6.203 5.132 1.00 91.88 208 GLU A N 1
ATOM 1644 C CA . GLU A 1 208 ? -16.961 -7.644 4.971 1.00 91.88 208 GLU A CA 1
ATOM 1645 C C . GLU A 1 208 ? -15.757 -8.169 5.773 1.00 91.88 208 GLU A C 1
ATOM 1647 O O . GLU A 1 208 ? -15.873 -9.166 6.484 1.00 91.88 208 GLU A O 1
ATOM 1652 N N . ALA A 1 209 ? -14.609 -7.485 5.722 1.00 91.38 209 ALA A N 1
ATOM 1653 C CA . ALA A 1 209 ? -13.399 -7.900 6.435 1.00 91.38 209 ALA A CA 1
ATOM 1654 C C . ALA A 1 209 ? -13.573 -7.910 7.963 1.00 91.38 209 ALA A C 1
ATOM 1656 O O . ALA A 1 209 ? -12.988 -8.754 8.643 1.00 91.38 209 ALA A O 1
ATOM 1657 N N . TYR A 1 210 ? -14.382 -6.995 8.501 1.00 93.44 210 TYR A N 1
ATOM 1658 C CA . TYR A 1 210 ? -14.722 -6.946 9.925 1.00 93.44 210 TYR A CA 1
ATOM 1659 C C . TYR A 1 210 ? -15.961 -7.785 10.292 1.00 93.44 210 TYR A C 1
ATOM 1661 O O . TYR A 1 210 ? -16.313 -7.846 11.470 1.00 93.44 210 TYR A O 1
ATOM 1669 N N . GLY A 1 211 ? -16.617 -8.437 9.324 1.00 92.12 211 GLY A N 1
ATOM 1670 C CA . GLY A 1 211 ? -17.851 -9.203 9.546 1.00 92.12 211 GLY A CA 1
ATOM 1671 C C . GLY A 1 211 ? -19.054 -8.334 9.933 1.00 92.12 211 GLY A C 1
ATOM 1672 O O . GLY A 1 211 ? -19.902 -8.753 10.718 1.00 92.12 211 GLY A O 1
ATOM 1673 N N . LEU A 1 212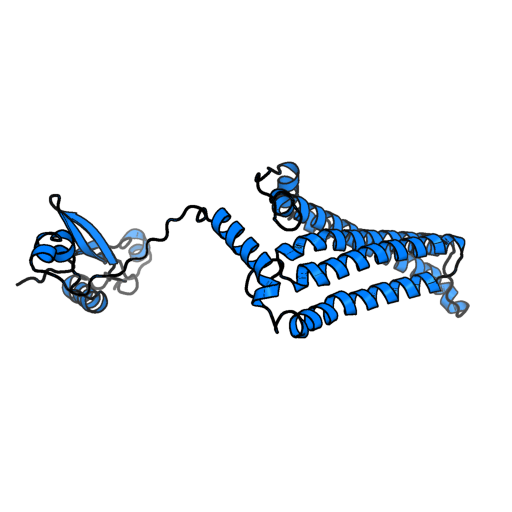 ? -19.099 -7.098 9.431 1.00 93.06 212 LEU A N 1
ATOM 1674 C CA . LEU A 1 212 ? -20.119 -6.078 9.702 1.00 93.06 212 LEU A CA 1
ATOM 1675 C C . LEU A 1 212 ? -21.081 -5.869 8.521 1.00 93.06 212 LEU A C 1
ATOM 1677 O O . LEU A 1 212 ? -21.921 -4.972 8.545 1.00 93.06 212 LEU A O 1
ATOM 1681 N N . ASP A 1 213 ? -20.977 -6.691 7.485 1.00 88.69 213 ASP A N 1
ATOM 1682 C CA . ASP A 1 213 ? -21.813 -6.664 6.283 1.00 88.69 213 ASP A CA 1
ATOM 1683 C C . ASP A 1 213 ? -23.261 -7.132 6.530 1.00 88.69 213 ASP A C 1
ATOM 1685 O O . ASP A 1 213 ? -24.143 -6.877 5.713 1.00 88.69 213 ASP A O 1
ATOM 1689 N N . SER A 1 214 ? -23.527 -7.773 7.673 1.00 86.50 214 SER A N 1
ATOM 1690 C CA . SER A 1 214 ? -24.839 -8.328 8.051 1.00 86.50 214 SER A CA 1
ATOM 1691 C C . SER A 1 214 ? -25.507 -7.628 9.245 1.00 86.50 214 SER A C 1
ATOM 1693 O O . SER A 1 214 ? -26.393 -8.191 9.892 1.00 86.50 214 SER A O 1
ATOM 1695 N N . LEU A 1 215 ? -25.106 -6.393 9.556 1.00 83.38 215 LEU A N 1
ATOM 1696 C CA . LEU A 1 215 ? -25.660 -5.653 10.690 1.00 83.38 215 LEU A CA 1
ATOM 1697 C C . LEU A 1 215 ? -27.060 -5.094 10.409 1.00 83.38 215 LEU A C 1
ATOM 1699 O O . LEU A 1 215 ? -27.322 -4.496 9.367 1.00 83.38 215 LEU A O 1
ATOM 1703 N N . SER A 1 216 ? -27.942 -5.215 11.402 1.00 83.19 216 SER A N 1
ATOM 1704 C CA . SER A 1 216 ? -29.216 -4.496 11.441 1.00 83.19 216 SER A CA 1
ATOM 1705 C C . SER A 1 216 ? -29.020 -3.179 12.179 1.00 83.19 216 SER A C 1
ATOM 1707 O O . SER A 1 216 ? -28.786 -3.174 13.388 1.00 83.19 216 SER A O 1
ATOM 1709 N N . ILE A 1 217 ? -29.146 -2.061 11.468 1.00 82.19 217 ILE A N 1
ATOM 1710 C CA . ILE A 1 217 ? -29.215 -0.741 12.099 1.00 82.19 217 ILE A CA 1
ATOM 1711 C C . ILE A 1 217 ? -30.622 -0.590 12.684 1.00 82.19 217 ILE A C 1
ATOM 1713 O O . ILE A 1 217 ? -31.611 -0.731 11.967 1.00 82.19 217 ILE A O 1
ATOM 1717 N N . VAL A 1 218 ? -30.709 -0.358 13.994 1.00 86.00 218 VAL A N 1
ATOM 1718 C CA . VAL A 1 218 ? -31.969 -0.078 14.691 1.00 86.00 218 VAL A CA 1
ATOM 1719 C C . VAL A 1 218 ? -31.919 1.363 15.165 1.00 86.00 218 VAL A C 1
ATOM 1721 O O . VAL A 1 218 ? -31.187 1.689 16.099 1.00 86.00 218 VAL A O 1
ATOM 1724 N N . ASP A 1 219 ? -32.700 2.220 14.520 1.00 85.19 219 ASP A N 1
ATOM 1725 C CA . ASP A 1 219 ? -32.856 3.600 14.957 1.00 85.19 219 ASP A CA 1
ATOM 1726 C C . ASP A 1 219 ? -33.735 3.625 16.215 1.00 85.19 219 ASP A C 1
ATOM 1728 O O . ASP A 1 219 ? -34.911 3.261 16.183 1.00 85.19 219 ASP A O 1
ATOM 1732 N N . PHE A 1 220 ? -33.158 4.033 17.347 1.00 84.50 220 PHE A N 1
ATOM 1733 C CA . PHE A 1 220 ? -33.884 4.206 18.604 1.00 84.50 220 PHE A CA 1
ATOM 1734 C C . PHE A 1 220 ? -34.222 5.684 18.802 1.00 84.50 220 PHE A C 1
ATOM 1736 O O . PHE A 1 220 ? -33.334 6.507 19.025 1.00 84.50 220 PHE A O 1
ATOM 1743 N N . THR A 1 221 ? -35.511 6.015 18.737 1.00 83.88 221 THR A N 1
ATOM 1744 C CA . THR A 1 221 ? -36.018 7.340 19.115 1.00 83.88 221 THR A CA 1
ATOM 1745 C C . THR A 1 221 ? -36.672 7.213 20.493 1.00 83.88 221 THR A C 1
ATOM 1747 O O . THR A 1 221 ? -37.696 6.536 20.586 1.00 83.88 221 THR A O 1
ATOM 1750 N N . PRO A 1 222 ? -36.091 7.778 21.568 1.00 78.56 222 PRO A N 1
ATOM 1751 C CA . PRO A 1 222 ? -36.697 7.712 22.896 1.00 78.56 222 PRO A CA 1
ATOM 1752 C C . PRO A 1 222 ? -38.029 8.474 22.939 1.00 78.56 222 PRO A C 1
ATOM 1754 O O . PRO A 1 222 ? -38.176 9.502 22.282 1.00 78.56 222 PRO A O 1
ATOM 1757 N N . GLU A 1 223 ? -38.988 7.978 23.724 1.00 80.81 223 GLU A N 1
ATOM 1758 C CA . GLU A 1 223 ? -40.252 8.676 23.986 1.00 80.81 223 GLU A CA 1
ATOM 1759 C C . GLU A 1 223 ? -40.039 9.872 24.932 1.00 80.81 223 GLU A C 1
ATOM 1761 O O . GLU A 1 223 ? -39.218 9.820 25.849 1.00 80.81 223 GLU A O 1
ATOM 1766 N N . ASP A 1 224 ? -40.803 10.952 24.733 1.00 79.12 224 ASP A N 1
ATOM 1767 C CA . ASP A 1 224 ? -40.618 12.232 25.440 1.00 79.12 224 ASP A CA 1
ATOM 1768 C C . ASP A 1 224 ? -41.081 12.220 26.914 1.00 79.12 224 ASP A C 1
ATOM 1770 O O . ASP A 1 224 ? -40.866 13.193 27.643 1.00 79.12 224 ASP A O 1
ATOM 1774 N N . SER A 1 225 ? -41.732 11.152 27.388 1.00 83.69 225 SER A N 1
ATOM 1775 C CA . SER A 1 225 ? -42.284 11.105 28.748 1.00 83.69 225 SER A CA 1
ATOM 1776 C C . SER A 1 225 ? -42.259 9.712 29.363 1.00 83.69 225 SER A C 1
ATOM 1778 O O . SER A 1 225 ? -42.603 8.740 28.706 1.00 83.69 225 SER A O 1
ATOM 1780 N N . ILE A 1 226 ? -41.913 9.648 30.652 1.00 83.81 226 ILE A N 1
ATOM 1781 C CA . ILE A 1 226 ? -41.893 8.424 31.465 1.00 83.81 226 ILE A CA 1
ATOM 1782 C C . ILE A 1 226 ? -43.173 8.374 32.307 1.00 83.81 226 ILE A C 1
ATOM 1784 O O . ILE A 1 226 ? -43.475 9.331 33.028 1.00 83.81 226 ILE A O 1
ATOM 1788 N N . THR A 1 227 ? -43.915 7.267 32.261 1.00 88.81 227 THR A N 1
ATOM 1789 C CA . THR A 1 227 ? -45.096 7.041 33.108 1.00 88.81 227 THR A CA 1
ATOM 1790 C C . THR A 1 227 ? -44.737 6.297 34.405 1.00 88.81 227 THR A C 1
ATOM 1792 O O . THR A 1 227 ? -43.722 5.599 34.476 1.00 88.81 227 THR A O 1
ATOM 1795 N N . PRO A 1 228 ? -45.565 6.384 35.467 1.00 88.06 228 PRO A N 1
ATOM 1796 C CA . PRO A 1 228 ? -45.373 5.573 36.673 1.00 88.06 228 PRO A CA 1
ATOM 1797 C C . PRO A 1 228 ? -45.379 4.060 36.404 1.00 88.06 228 PRO A C 1
ATOM 1799 O O . PRO A 1 228 ? -44.696 3.310 37.101 1.00 88.06 228 PRO A O 1
ATOM 1802 N N . GLN A 1 229 ? -46.132 3.608 35.396 1.00 88.12 229 GLN A N 1
ATOM 1803 C CA . GLN A 1 229 ? -46.156 2.215 34.957 1.00 88.12 229 GLN A CA 1
ATOM 1804 C C . GLN A 1 229 ? -44.815 1.785 34.355 1.00 88.12 229 GLN A C 1
ATOM 1806 O O . GLN A 1 229 ? -44.370 0.677 34.641 1.00 88.12 229 GLN A O 1
ATOM 1811 N N . ASP A 1 230 ? -44.134 2.656 33.608 1.00 86.50 230 ASP A N 1
ATOM 1812 C CA . ASP A 1 230 ? -42.815 2.347 33.036 1.00 86.50 230 ASP A CA 1
ATOM 1813 C C . ASP A 1 230 ? -41.778 2.132 34.139 1.00 86.50 230 ASP A C 1
ATOM 1815 O O . ASP A 1 230 ? -41.038 1.155 34.123 1.00 86.50 230 ASP A O 1
ATOM 1819 N N . ILE A 1 231 ? -41.798 2.977 35.175 1.00 86.94 231 ILE A N 1
ATOM 1820 C CA . ILE A 1 231 ? -40.944 2.830 36.366 1.00 86.94 231 ILE A CA 1
ATOM 1821 C C . ILE A 1 231 ? -41.237 1.509 37.094 1.00 86.94 231 ILE A C 1
ATOM 1823 O O . ILE A 1 231 ? -40.317 0.846 37.576 1.00 86.94 231 ILE A O 1
ATOM 1827 N N . ALA A 1 232 ? -42.513 1.124 37.184 1.00 88.19 232 ALA A N 1
ATOM 1828 C CA . ALA A 1 232 ? -42.928 -0.117 37.830 1.00 88.19 232 ALA A CA 1
ATOM 1829 C C . ALA A 1 232 ? -42.542 -1.369 37.023 1.00 88.19 232 ALA A C 1
ATOM 1831 O O . ALA A 1 232 ? -42.260 -2.406 37.622 1.00 88.19 232 ALA A O 1
ATOM 1832 N N . ASN A 1 233 ? -42.507 -1.276 35.691 1.00 90.00 233 ASN A N 1
ATOM 1833 C CA . ASN A 1 233 ? -42.103 -2.369 34.807 1.00 90.00 233 ASN A CA 1
ATOM 1834 C C . ASN A 1 233 ? -40.572 -2.502 34.724 1.00 90.00 233 ASN A C 1
ATOM 1836 O O . ASN A 1 233 ? -40.048 -3.612 34.686 1.00 90.00 233 ASN A O 1
ATOM 1840 N N . GLU A 1 234 ? -39.841 -1.389 34.800 1.00 88.44 234 GLU A N 1
ATOM 1841 C CA . GLU A 1 234 ? -38.385 -1.324 34.628 1.00 88.44 234 GLU A CA 1
ATOM 1842 C C . GLU A 1 234 ? -37.609 -1.373 35.956 1.00 88.44 234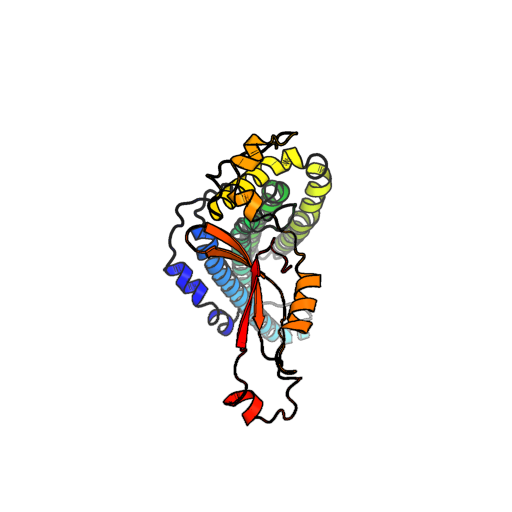 GLU A C 1
ATOM 1844 O O . GLU A 1 234 ? -36.653 -0.628 36.194 1.00 88.44 234 GLU A O 1
ATOM 1849 N N . THR A 1 235 ? -38.003 -2.282 36.853 1.00 86.12 235 THR A N 1
ATOM 1850 C CA . THR A 1 235 ? -37.394 -2.389 38.195 1.00 86.12 235 THR A CA 1
ATOM 1851 C C . THR A 1 235 ? -35.886 -2.642 38.173 1.00 86.12 235 THR A C 1
ATOM 1853 O O . THR A 1 235 ? -35.179 -2.194 39.079 1.00 86.12 235 THR A O 1
ATOM 1856 N N . ASP A 1 236 ? -35.365 -3.330 37.157 1.00 87.12 236 ASP A N 1
ATOM 1857 C CA . ASP A 1 236 ? -33.927 -3.574 37.012 1.00 87.12 236 ASP A CA 1
ATOM 1858 C C . ASP A 1 236 ? -33.177 -2.313 36.586 1.00 87.12 236 ASP A C 1
ATOM 1860 O O . ASP A 1 236 ? -32.102 -2.038 37.119 1.00 87.12 236 ASP A O 1
ATOM 1864 N N . THR A 1 237 ? -33.760 -1.496 35.709 1.00 88.44 237 THR A N 1
ATOM 1865 C CA . THR A 1 237 ? -33.207 -0.188 35.346 1.00 88.44 237 THR A CA 1
ATOM 1866 C C . THR A 1 237 ? -33.170 0.724 36.572 1.00 88.44 237 THR A C 1
ATOM 1868 O O . THR A 1 237 ? -32.105 1.239 36.914 1.00 88.44 237 THR A O 1
ATOM 1871 N N . ILE A 1 238 ? -34.282 0.840 37.312 1.00 89.25 238 ILE A N 1
ATOM 1872 C CA . ILE A 1 238 ? -34.380 1.676 38.524 1.00 89.25 238 ILE A CA 1
ATOM 1873 C C . ILE A 1 238 ? -33.373 1.249 39.602 1.00 89.25 238 ILE A C 1
ATOM 1875 O O . ILE A 1 238 ? -32.684 2.087 40.187 1.00 89.25 238 ILE A O 1
ATOM 1879 N N . ARG A 1 239 ? -33.227 -0.061 39.843 1.00 87.75 239 ARG A N 1
ATOM 1880 C CA . ARG A 1 239 ? -32.282 -0.608 40.837 1.00 87.75 239 ARG A CA 1
ATOM 1881 C C . ARG A 1 239 ? -30.809 -0.442 40.460 1.00 87.75 239 ARG A C 1
ATOM 1883 O O . ARG A 1 239 ? -29.953 -0.725 41.299 1.00 87.75 239 ARG A O 1
ATOM 1890 N N . ASN A 1 240 ? -30.525 0.014 39.242 1.00 92.44 240 ASN A N 1
ATOM 1891 C CA . ASN A 1 240 ? -29.183 0.194 38.700 1.00 92.44 240 ASN A CA 1
ATOM 1892 C C . ASN A 1 240 ? -28.905 1.628 38.223 1.00 92.44 240 ASN A C 1
ATOM 1894 O O . ASN A 1 240 ? -27.848 1.879 37.638 1.00 92.44 240 ASN A O 1
ATOM 1898 N N . ILE A 1 241 ? -29.803 2.583 38.509 1.00 92.00 241 ILE A N 1
ATOM 1899 C CA . ILE A 1 241 ? -29.547 4.007 38.262 1.00 92.00 241 ILE A CA 1
ATOM 1900 C C . ILE A 1 241 ? -28.335 4.426 39.079 1.00 92.00 241 ILE A C 1
ATOM 1902 O O . ILE A 1 241 ? -28.351 4.422 40.304 1.00 92.00 241 ILE A O 1
ATOM 1906 N N . ARG A 1 242 ? -27.270 4.812 38.391 1.00 93.12 242 ARG A N 1
ATOM 1907 C CA . ARG A 1 242 ? -26.024 5.207 39.031 1.00 93.12 242 ARG A CA 1
ATOM 1908 C C . ARG A 1 242 ? -26.173 6.576 39.689 1.00 93.12 242 ARG A C 1
ATOM 1910 O O . ARG A 1 242 ? -26.298 7.577 38.992 1.00 93.12 242 ARG A O 1
ATOM 1917 N N . LEU A 1 243 ? -26.114 6.605 41.017 1.00 92.50 243 LEU A N 1
ATOM 1918 C CA . LEU A 1 243 ? -26.120 7.836 41.812 1.00 92.50 243 LEU A CA 1
ATOM 1919 C C . LEU A 1 243 ? -24.702 8.274 42.205 1.00 92.50 243 LEU A C 1
ATOM 1921 O O . LEU A 1 243 ? -24.460 9.459 42.421 1.00 92.50 243 LEU A O 1
ATOM 1925 N N . TRP A 1 244 ? -23.756 7.333 42.266 1.00 91.81 244 TRP A N 1
ATOM 1926 C CA . TRP A 1 244 ? -22.355 7.610 42.587 1.00 91.81 244 TRP A CA 1
ATOM 1927 C C . TRP A 1 244 ? -21.525 8.017 41.356 1.00 91.81 244 TRP A C 1
ATOM 1929 O O . TRP A 1 244 ? -21.662 7.437 40.279 1.00 91.81 244 TRP A O 1
ATOM 1939 N N . ASP A 1 245 ? -20.612 8.980 41.525 1.00 93.06 245 ASP A N 1
ATOM 1940 C CA . ASP A 1 245 ? -19.522 9.268 40.575 1.00 93.06 245 ASP A CA 1
ATOM 1941 C C . ASP A 1 245 ? -18.243 8.574 41.069 1.00 93.06 245 ASP A C 1
ATOM 1943 O O . ASP A 1 245 ? -17.957 8.543 42.270 1.00 93.06 245 ASP A O 1
ATOM 1947 N N . TYR A 1 246 ? -17.463 8.019 40.144 1.00 91.94 246 TYR A N 1
ATOM 1948 C CA . TYR A 1 246 ? -16.265 7.237 40.458 1.00 91.94 246 TYR A CA 1
ATOM 1949 C C . TYR A 1 246 ? -15.167 8.078 41.136 1.00 91.94 246 TYR A C 1
ATOM 1951 O O . TYR A 1 246 ? -14.430 7.569 41.976 1.00 91.94 246 TYR A O 1
ATOM 1959 N N . ARG A 1 247 ? -15.076 9.386 40.853 1.00 92.56 247 ARG A N 1
ATOM 1960 C CA . ARG A 1 247 ? -14.037 10.276 41.408 1.00 92.56 247 ARG A CA 1
ATOM 1961 C C . ARG A 1 247 ? -14.206 10.556 42.907 1.00 92.56 247 ARG A C 1
ATOM 1963 O O . ARG A 1 247 ? -13.234 10.407 43.649 1.00 92.56 247 ARG A O 1
ATOM 1970 N N . PRO A 1 248 ? -15.379 10.999 43.410 1.00 92.56 248 PRO A N 1
ATOM 1971 C CA . PRO A 1 248 ? -15.584 11.146 44.846 1.00 92.56 248 PRO A CA 1
ATOM 1972 C C . PRO A 1 248 ? -15.571 9.795 45.565 1.00 92.56 248 PRO A C 1
ATOM 1974 O O . PRO A 1 248 ? -15.063 9.738 46.683 1.00 92.56 248 PRO A O 1
ATOM 1977 N N . LEU A 1 249 ? -16.048 8.723 44.926 1.00 92.50 249 LEU A N 1
ATOM 1978 C CA . LEU A 1 249 ? -16.037 7.391 45.523 1.00 92.50 249 LEU A CA 1
ATOM 1979 C C . LEU A 1 249 ? -14.613 6.853 45.713 1.00 92.50 249 LEU A C 1
ATOM 1981 O O . LEU A 1 249 ? -14.315 6.328 46.780 1.00 92.50 249 LEU A O 1
ATOM 1985 N N . LEU A 1 250 ? -13.709 7.076 44.753 1.00 94.94 250 LEU A N 1
ATOM 1986 C CA . LEU A 1 250 ? -12.298 6.711 44.895 1.00 94.94 250 LEU A CA 1
ATOM 1987 C C . LEU A 1 250 ? -11.663 7.368 46.129 1.00 94.94 250 LEU A C 1
ATOM 1989 O O . LEU A 1 250 ? -10.976 6.710 46.906 1.00 94.94 250 LEU A O 1
ATOM 1993 N N . ARG A 1 251 ? -11.941 8.659 46.360 1.00 93.44 251 ARG A N 1
ATOM 1994 C CA . ARG A 1 251 ? -11.471 9.359 47.570 1.00 93.44 251 ARG A CA 1
ATOM 1995 C C . ARG A 1 251 ? -12.038 8.738 48.843 1.00 93.44 251 ARG A C 1
ATOM 1997 O O . ARG A 1 251 ? -11.301 8.590 49.813 1.00 93.44 251 ARG A O 1
ATOM 2004 N N . ALA A 1 252 ? -13.314 8.355 48.834 1.00 92.50 252 ALA A N 1
ATOM 2005 C CA . ALA A 1 252 ? -13.935 7.672 49.963 1.00 92.50 252 ALA A CA 1
ATOM 2006 C C . ALA A 1 252 ? -13.320 6.283 50.202 1.00 92.50 252 ALA A C 1
ATOM 2008 O O . ALA A 1 252 ? -13.075 5.927 51.349 1.00 92.50 252 ALA A O 1
ATOM 2009 N N . PHE A 1 253 ? -13.006 5.520 49.151 1.00 93.25 253 PHE A N 1
ATOM 2010 C CA . PHE A 1 253 ? -12.322 4.230 49.273 1.00 93.25 253 PHE A CA 1
ATOM 2011 C C . PHE A 1 253 ? -10.926 4.377 49.875 1.00 93.25 253 PHE A C 1
ATOM 2013 O O . PHE A 1 253 ? -10.623 3.673 50.836 1.00 93.25 253 PHE A O 1
ATOM 2020 N N . LYS A 1 254 ? -10.117 5.335 49.405 1.00 92.50 254 LYS A N 1
ATOM 2021 C CA . LYS A 1 254 ? -8.819 5.638 50.032 1.00 92.50 254 LYS A CA 1
ATOM 2022 C C . LYS A 1 254 ? -9.001 6.032 51.504 1.00 92.50 254 LYS A C 1
ATOM 2024 O O . LYS A 1 254 ? -8.418 5.445 52.403 1.00 92.50 254 LYS A O 1
ATOM 2029 N N . GLN A 1 255 ? -9.933 6.932 51.803 1.00 90.88 255 GLN A N 1
ATOM 2030 C CA . GLN A 1 255 ? -10.133 7.387 53.180 1.00 90.88 255 GLN A CA 1
ATOM 2031 C C . GLN A 1 255 ? -10.644 6.292 54.139 1.00 90.88 255 GLN A C 1
ATOM 2033 O O . GLN A 1 255 ? -10.236 6.255 55.299 1.00 90.88 255 GLN A O 1
ATOM 2038 N N . LEU A 1 256 ? -11.566 5.435 53.692 1.00 90.88 256 LEU A N 1
ATOM 2039 C CA . LEU A 1 256 ? -12.279 4.490 54.560 1.00 90.88 256 LEU A CA 1
ATOM 2040 C C . LEU A 1 256 ? -11.699 3.076 54.529 1.00 90.88 256 LEU A C 1
ATOM 2042 O O . LEU A 1 256 ? -11.870 2.326 55.488 1.00 90.88 256 LEU A O 1
ATOM 2046 N N . GLN A 1 257 ? -11.079 2.679 53.419 1.00 92.62 257 GLN A N 1
ATOM 2047 C CA . GLN A 1 257 ? -10.765 1.283 53.116 1.00 92.62 257 GLN A CA 1
ATOM 2048 C C . GLN A 1 257 ? -9.300 1.037 52.747 1.00 92.62 257 GLN A C 1
ATOM 2050 O O . GLN A 1 257 ? -8.955 -0.107 52.454 1.00 92.62 257 GLN A O 1
ATOM 2055 N N . GLU A 1 258 ? -8.424 2.040 52.808 1.00 86.88 258 GLU A N 1
ATOM 2056 C CA . GLU A 1 258 ? -6.979 1.850 52.628 1.00 86.88 258 GLU A CA 1
ATOM 2057 C C . GLU A 1 258 ? -6.389 1.014 53.777 1.00 86.88 258 GLU A C 1
ATOM 2059 O O . GLU A 1 258 ? -5.674 0.046 53.540 1.00 86.88 258 GLU A O 1
ATOM 2064 N N . ILE A 1 259 ? -6.808 1.270 55.028 1.00 87.38 259 ILE A N 1
ATOM 2065 C CA . ILE A 1 259 ? -6.519 0.485 56.257 1.00 87.38 259 ILE A CA 1
ATOM 2066 C C . ILE A 1 259 ? -5.020 0.440 56.657 1.00 87.38 259 ILE A C 1
ATOM 2068 O O . ILE A 1 259 ? -4.693 0.293 57.844 1.00 87.38 259 ILE A O 1
ATOM 2072 N N . ARG A 1 260 ? -4.094 0.573 55.701 1.00 88.56 260 ARG A N 1
ATOM 2073 C CA . ARG A 1 260 ? -2.631 0.607 55.836 1.00 88.56 260 ARG A CA 1
ATOM 2074 C C . ARG A 1 260 ? -2.057 1.513 54.751 1.00 88.56 260 ARG A C 1
ATOM 2076 O O . ARG A 1 260 ? -2.515 1.443 53.627 1.00 88.56 260 ARG A O 1
ATOM 2083 N N . THR A 1 261 ? -0.995 2.250 55.062 1.00 87.44 261 THR A N 1
ATOM 2084 C CA . THR A 1 261 ? -0.393 3.239 54.147 1.00 87.44 261 THR A CA 1
ATOM 2085 C C . THR A 1 261 ? 0.168 2.656 52.851 1.00 87.44 261 THR A C 1
ATOM 2087 O O . THR A 1 261 ? 0.376 3.390 51.902 1.00 87.44 261 THR A O 1
ATOM 2090 N N . TYR A 1 262 ? 0.479 1.357 52.822 1.00 90.06 262 TYR A N 1
ATOM 2091 C CA . TYR A 1 262 ? 1.004 0.669 51.639 1.00 90.06 262 TYR A CA 1
ATOM 2092 C C . TYR A 1 262 ? -0.087 0.070 50.750 1.00 90.06 262 TYR A C 1
ATOM 2094 O O . TYR A 1 262 ? 0.238 -0.569 49.754 1.00 90.06 262 TYR A O 1
ATOM 2102 N N . TYR A 1 263 ? -1.362 0.210 51.110 1.00 93.44 263 TYR A N 1
ATOM 2103 C CA . TYR A 1 263 ? -2.450 -0.105 50.197 1.00 93.44 263 TYR A CA 1
ATOM 2104 C C . TYR A 1 263 ? -2.902 1.165 49.492 1.00 93.44 263 TYR A C 1
ATOM 2106 O O . TYR A 1 263 ? -2.873 2.235 50.081 1.00 93.44 263 TYR A O 1
ATOM 2114 N N . ASP A 1 264 ? -3.339 1.039 48.247 1.00 93.81 264 ASP A N 1
ATOM 2115 C CA . ASP A 1 264 ? -3.971 2.129 47.515 1.00 93.81 264 ASP A CA 1
ATOM 2116 C C . ASP A 1 264 ? -5.067 1.592 46.582 1.00 93.81 264 ASP A C 1
ATOM 2118 O O . ASP A 1 264 ? -5.194 0.387 46.352 1.00 93.81 264 ASP A O 1
ATOM 2122 N N . PHE A 1 265 ? -5.882 2.499 46.055 1.00 95.38 265 PHE A N 1
ATOM 2123 C CA . PHE A 1 265 ? -6.858 2.229 45.008 1.00 95.38 265 PHE A CA 1
ATOM 2124 C C . PHE A 1 265 ? -6.482 3.054 43.765 1.00 95.38 265 PHE A C 1
ATOM 2126 O O . PHE A 1 265 ? -6.505 4.289 43.841 1.00 95.38 265 PHE A O 1
ATOM 2133 N N . PRO A 1 266 ? -6.115 2.424 42.635 1.00 91.94 266 PRO A N 1
ATOM 2134 C CA . PRO A 1 266 ? -5.749 3.155 41.422 1.00 91.94 266 PRO A CA 1
ATOM 2135 C C . PRO A 1 266 ? -6.974 3.789 40.746 1.00 91.94 266 PRO A C 1
ATOM 2137 O O . PRO A 1 266 ? -6.924 4.945 40.321 1.00 91.94 266 PRO A O 1
ATOM 2140 N N . ASP A 1 267 ? -8.088 3.063 40.698 1.00 95.00 267 ASP A N 1
ATOM 2141 C CA . ASP A 1 267 ? -9.328 3.461 40.042 1.00 95.00 267 ASP A CA 1
ATOM 2142 C C . ASP A 1 267 ? -10.569 2.817 40.685 1.00 95.00 267 ASP A C 1
ATOM 2144 O O . ASP A 1 267 ? -10.495 2.087 41.674 1.00 95.00 267 ASP A O 1
ATOM 2148 N N . VAL A 1 268 ? -11.745 3.184 40.165 1.00 96.12 268 VAL A N 1
ATOM 2149 C CA . VAL A 1 268 ? -13.029 2.572 40.516 1.00 96.12 268 VAL A CA 1
ATOM 2150 C C . VAL A 1 268 ? -13.734 2.189 39.227 1.00 96.12 268 VAL A C 1
ATOM 2152 O O . VAL A 1 268 ? -14.121 3.055 38.438 1.00 96.12 268 VAL A O 1
ATOM 2155 N N . ASP A 1 269 ? -13.957 0.895 39.068 1.00 95.38 269 ASP A N 1
ATOM 2156 C CA . ASP A 1 269 ? -14.635 0.309 37.929 1.00 95.38 269 ASP A CA 1
ATOM 2157 C C . ASP A 1 269 ? -16.117 0.082 38.193 1.00 95.38 269 ASP A C 1
ATOM 2159 O O . ASP A 1 269 ? -16.599 -0.007 39.326 1.00 95.38 269 ASP A O 1
ATOM 2163 N N . ILE A 1 270 ? -16.855 -0.050 37.096 1.00 94.88 270 ILE A N 1
ATOM 2164 C CA . ILE A 1 270 ? -18.282 -0.331 37.107 1.00 94.88 270 ILE A CA 1
ATOM 2165 C C . ILE A 1 270 ? -18.500 -1.726 36.553 1.00 94.88 270 ILE A C 1
ATOM 2167 O O . ILE A 1 270 ? -18.282 -1.985 35.370 1.00 94.88 270 ILE A O 1
ATOM 2171 N N . ALA A 1 271 ? -19.015 -2.604 37.401 1.00 94.69 271 ALA A N 1
ATOM 2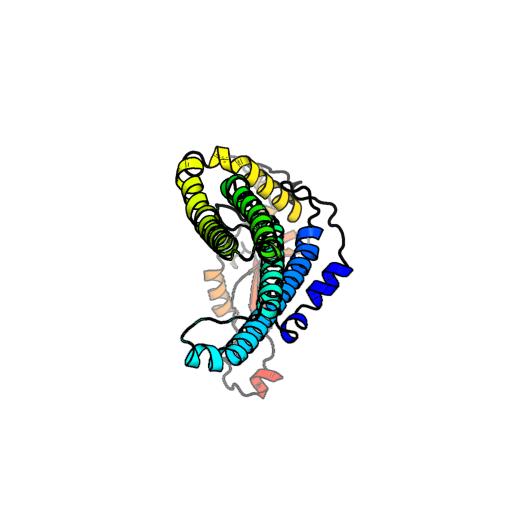172 C CA . ALA A 1 271 ? -19.317 -3.976 37.034 1.00 94.69 271 ALA A CA 1
ATOM 2173 C C . ALA A 1 271 ? -20.775 -4.311 37.336 1.00 94.69 271 ALA A C 1
ATOM 2175 O O . ALA A 1 271 ? -21.507 -3.547 37.973 1.00 94.69 271 ALA A O 1
ATOM 2176 N N . ARG A 1 272 ? -21.210 -5.476 36.861 1.00 93.44 272 ARG A N 1
ATOM 2177 C CA . ARG A 1 272 ? -22.550 -5.996 37.117 1.00 93.44 272 ARG A CA 1
ATOM 2178 C C . ARG A 1 272 ? -22.457 -7.439 37.582 1.00 93.44 272 ARG A C 1
ATOM 2180 O O . ARG A 1 272 ? -21.805 -8.253 36.935 1.00 93.44 272 ARG A O 1
ATOM 2187 N N . TYR A 1 273 ? -23.128 -7.742 38.685 1.00 93.75 273 TYR A N 1
ATOM 2188 C CA . TYR A 1 273 ? -23.164 -9.069 39.288 1.00 93.75 273 TYR A CA 1
ATOM 2189 C C . TYR A 1 273 ? -24.590 -9.437 39.684 1.00 93.75 273 TYR A C 1
ATOM 2191 O O . TYR A 1 273 ? -25.455 -8.578 39.851 1.00 93.75 273 TYR A O 1
ATOM 2199 N N . THR A 1 274 ? -24.834 -10.734 39.845 1.00 92.69 274 THR A N 1
ATOM 2200 C CA . THR A 1 274 ? -26.122 -11.235 40.327 1.00 92.69 274 THR A CA 1
ATOM 2201 C C . THR A 1 274 ? -26.032 -11.477 41.826 1.00 92.69 274 THR A C 1
ATOM 2203 O O . THR A 1 274 ? -25.254 -12.317 42.271 1.00 92.69 274 THR A O 1
ATOM 2206 N N . PHE A 1 275 ? -26.852 -10.772 42.601 1.00 89.88 275 PHE A N 1
ATOM 2207 C CA . PHE A 1 275 ? -26.970 -10.952 44.046 1.00 89.88 275 PHE A CA 1
ATOM 2208 C C . PHE A 1 275 ? -28.351 -11.523 44.350 1.00 89.88 275 PHE A C 1
ATOM 2210 O O . PHE A 1 275 ? -29.359 -10.896 44.030 1.00 89.88 275 PHE A O 1
ATOM 2217 N N . ASN A 1 276 ? -28.415 -12.721 44.941 1.00 89.31 276 ASN A N 1
ATOM 2218 C CA . ASN A 1 276 ? -29.674 -13.404 45.277 1.00 89.31 276 ASN A CA 1
ATOM 2219 C C . ASN A 1 276 ? -30.674 -13.460 44.100 1.00 89.31 276 ASN A C 1
ATOM 2221 O O . ASN A 1 276 ? -31.860 -13.188 44.260 1.00 89.31 276 ASN A O 1
ATOM 2225 N N . GLY A 1 277 ? -30.177 -13.754 42.893 1.00 87.75 277 GLY A N 1
ATOM 2226 C CA . GLY A 1 277 ? -30.987 -13.821 41.670 1.00 87.75 277 GLY A CA 1
ATOM 2227 C C . GLY A 1 277 ? -31.356 -12.469 41.047 1.00 87.75 277 GLY A C 1
ATOM 2228 O O . GLY A 1 277 ? -31.980 -12.454 39.995 1.00 87.75 277 GLY A O 1
ATOM 2229 N N . SER A 1 278 ? -30.960 -11.342 41.650 1.00 86.31 278 SER A N 1
ATOM 2230 C CA . SER A 1 278 ? -31.200 -9.995 41.114 1.00 86.31 278 SER A CA 1
ATOM 2231 C C . SER A 1 278 ? -29.932 -9.401 40.506 1.00 86.31 278 SER A C 1
ATOM 2233 O O . SER A 1 278 ? -28.885 -9.354 41.156 1.00 86.31 278 SER A O 1
ATOM 2235 N N . TYR A 1 279 ? -30.025 -8.915 39.269 1.00 90.38 279 TYR A N 1
ATOM 2236 C CA . TYR A 1 279 ? -28.904 -8.287 38.576 1.00 90.38 279 TYR A CA 1
ATOM 2237 C C . TYR A 1 279 ? -28.676 -6.866 39.106 1.00 90.38 279 TYR A C 1
ATOM 2239 O O . TYR A 1 279 ? -29.550 -6.001 39.005 1.00 90.38 279 TYR A O 1
ATOM 2247 N N . ARG A 1 280 ? -27.506 -6.622 39.706 1.00 92.81 280 ARG A N 1
ATOM 2248 C CA . ARG A 1 280 ? -27.140 -5.321 40.274 1.00 92.81 280 ARG A CA 1
ATOM 2249 C C . ARG A 1 280 ? -25.817 -4.821 39.718 1.00 92.81 280 ARG A C 1
ATOM 2251 O O . ARG A 1 280 ? -24.851 -5.563 39.546 1.00 92.81 280 ARG A O 1
ATOM 2258 N N . GLN A 1 281 ? -25.776 -3.523 39.492 1.00 95.06 281 GLN A N 1
ATOM 2259 C CA . GLN A 1 281 ? -24.605 -2.767 39.128 1.00 95.06 281 GLN A CA 1
ATOM 2260 C C . GLN A 1 281 ? -23.909 -2.294 40.399 1.00 95.06 281 GLN A C 1
ATOM 2262 O O . GLN A 1 281 ? -24.536 -1.814 41.349 1.00 95.06 281 GLN A O 1
ATOM 2267 N N . VAL A 1 282 ? -22.594 -2.437 40.405 1.00 95.31 282 VAL A N 1
ATOM 2268 C CA . VAL A 1 282 ? -21.735 -2.099 41.533 1.00 95.31 282 VAL A CA 1
ATOM 2269 C C . VAL A 1 282 ? -20.588 -1.234 41.048 1.00 95.31 282 VAL A C 1
ATOM 2271 O O . VAL A 1 282 ? -20.165 -1.332 39.893 1.00 95.31 282 VAL A O 1
ATOM 2274 N N . MET A 1 283 ? -20.099 -0.389 41.942 1.00 95.69 283 MET A N 1
ATOM 2275 C CA . MET A 1 283 ? -18.778 0.200 41.809 1.00 95.69 283 MET A CA 1
ATOM 2276 C C . MET A 1 283 ? -17.819 -0.612 42.661 1.00 95.69 283 MET A C 1
ATOM 2278 O O . MET A 1 283 ? -18.157 -0.981 43.788 1.00 95.69 283 MET A O 1
ATOM 2282 N N . LEU A 1 284 ? -16.656 -0.933 42.111 1.00 95.88 284 LEU A N 1
ATOM 2283 C CA . LEU A 1 284 ? -15.649 -1.713 42.811 1.00 95.88 284 LEU A CA 1
ATOM 2284 C C . LEU A 1 284 ? -14.252 -1.200 42.514 1.00 95.88 284 LEU A C 1
ATOM 2286 O O . LEU A 1 284 ? -14.001 -0.640 41.454 1.00 95.88 284 LEU A O 1
ATOM 2290 N N . ALA A 1 285 ? -13.351 -1.424 43.457 1.00 96.12 285 ALA A N 1
ATOM 2291 C CA . ALA A 1 285 ? -11.934 -1.164 43.286 1.00 96.12 285 ALA A CA 1
ATOM 2292 C C . ALA A 1 285 ? -11.135 -2.300 43.918 1.00 96.12 285 ALA A C 1
ATOM 2294 O O . ALA A 1 285 ? -11.457 -2.768 45.021 1.00 96.12 285 ALA A O 1
ATOM 2295 N N . ALA A 1 286 ? -10.094 -2.743 43.219 1.00 95.19 286 ALA A N 1
ATOM 2296 C CA . ALA A 1 286 ? -9.106 -3.633 43.801 1.00 95.19 286 ALA A CA 1
ATOM 2297 C C . ALA A 1 286 ? -8.233 -2.829 44.768 1.00 95.19 286 ALA A C 1
ATOM 2299 O O . ALA A 1 286 ? -7.772 -1.738 44.440 1.00 95.19 286 ALA A O 1
ATOM 2300 N N . ARG A 1 287 ? -8.022 -3.361 45.974 1.00 94.94 287 ARG A N 1
ATOM 2301 C CA . ARG A 1 287 ? -7.059 -2.777 46.906 1.00 94.94 287 ARG A CA 1
ATOM 2302 C C . ARG A 1 287 ? -5.678 -3.252 46.487 1.00 94.94 287 ARG A C 1
ATOM 2304 O O . ARG A 1 287 ? -5.323 -4.401 46.749 1.00 94.94 287 ARG A O 1
ATOM 2311 N N . GLU A 1 288 ? -4.927 -2.387 45.831 1.00 94.44 288 GLU A N 1
ATOM 2312 C CA . GLU A 1 288 ? -3.593 -2.684 45.327 1.00 94.44 288 GLU A CA 1
ATOM 2313 C C . GLU A 1 288 ? -2.510 -2.266 46.317 1.00 94.44 288 GLU A C 1
ATOM 2315 O O . GLU A 1 288 ? -2.777 -1.620 47.328 1.00 94.44 288 GLU A O 1
ATOM 2320 N N . LEU A 1 289 ? -1.286 -2.711 46.058 1.00 92.81 289 LEU A N 1
ATOM 2321 C CA . LEU A 1 289 ? -0.126 -2.449 46.896 1.00 92.81 289 LEU A CA 1
ATOM 2322 C C . LEU A 1 289 ? 0.716 -1.328 46.275 1.00 92.81 289 LEU A C 1
ATOM 2324 O O . LEU A 1 289 ? 1.194 -1.475 45.152 1.00 92.81 289 LEU A O 1
ATOM 2328 N N . ASP A 1 290 ? 0.966 -0.266 47.036 1.00 91.81 290 ASP A N 1
ATOM 2329 C CA . ASP A 1 290 ? 1.913 0.789 46.680 1.00 91.81 290 ASP A CA 1
ATOM 2330 C C . ASP A 1 290 ? 3.268 0.543 47.368 1.00 91.81 290 ASP A C 1
ATOM 2332 O O . ASP A 1 290 ? 3.452 0.748 48.574 1.00 91.81 290 ASP A O 1
ATOM 2336 N N . LEU A 1 291 ? 4.246 0.092 46.575 1.00 88.56 291 LEU A N 1
ATOM 2337 C CA . LEU A 1 291 ? 5.601 -0.221 47.037 1.00 88.56 291 LEU A CA 1
ATOM 2338 C C . LEU A 1 291 ? 6.413 1.016 47.462 1.00 88.56 291 LEU A C 1
ATOM 2340 O O . LEU A 1 291 ? 7.465 0.856 48.099 1.00 88.56 291 LEU A O 1
ATOM 2344 N N . GLU A 1 292 ? 5.982 2.228 47.100 1.00 88.38 292 GLU A N 1
ATOM 2345 C CA . GLU A 1 292 ? 6.631 3.483 47.499 1.00 88.38 292 GLU A CA 1
ATOM 2346 C C . GLU A 1 292 ? 6.265 3.886 48.931 1.00 88.38 292 GLU A C 1
ATOM 2348 O O . GLU A 1 292 ? 7.080 4.489 49.628 1.00 88.38 292 GLU A O 1
ATOM 2353 N N . GLN A 1 293 ? 5.090 3.471 49.408 1.00 88.50 293 GLN A N 1
ATOM 2354 C CA . GLN A 1 293 ? 4.583 3.778 50.750 1.00 88.50 293 GLN A CA 1
ATOM 2355 C C . GLN A 1 293 ? 4.981 2.734 51.813 1.00 88.50 293 GLN A C 1
ATOM 2357 O O . GLN A 1 293 ? 4.558 2.798 52.975 1.00 88.50 293 GLN A O 1
ATOM 2362 N N . ILE A 1 294 ? 5.817 1.755 51.443 1.00 89.25 294 ILE A N 1
ATOM 2363 C CA . ILE A 1 294 ? 6.377 0.771 52.376 1.00 89.25 294 ILE A CA 1
ATOM 2364 C C . ILE A 1 294 ? 7.483 1.433 53.207 1.00 89.25 294 ILE A C 1
ATOM 2366 O O . ILE A 1 294 ? 8.512 1.842 52.676 1.00 89.25 294 ILE A O 1
ATOM 2370 N N . GLN A 1 295 ? 7.325 1.451 54.536 1.00 86.94 295 GLN A N 1
ATOM 2371 C CA . GLN A 1 295 ? 8.277 2.099 55.455 1.00 86.94 295 GLN A CA 1
ATOM 2372 C C . GLN A 1 295 ? 9.708 1.522 55.400 1.00 86.94 295 GLN A C 1
ATOM 2374 O O . GLN A 1 295 ? 10.663 2.251 55.645 1.00 86.94 295 GLN A O 1
ATOM 2379 N N . ASN A 1 296 ? 9.872 0.235 55.062 1.00 89.50 296 ASN A N 1
ATOM 2380 C CA . ASN A 1 296 ? 11.170 -0.440 54.917 1.00 89.50 296 ASN A CA 1
ATOM 2381 C C . ASN A 1 296 ? 11.242 -1.215 53.586 1.00 89.50 296 ASN A C 1
ATOM 2383 O O . ASN A 1 296 ? 10.998 -2.425 53.569 1.00 89.50 296 ASN A O 1
ATOM 2387 N N . PRO A 1 297 ? 11.559 -0.557 52.457 1.00 88.44 297 PRO A N 1
ATOM 2388 C CA . PRO A 1 297 ? 11.499 -1.162 51.127 1.00 88.44 297 PRO A CA 1
ATOM 2389 C C . PRO A 1 297 ? 12.747 -2.011 50.813 1.00 88.44 297 PRO A C 1
ATOM 2391 O O . PRO A 1 297 ? 13.491 -1.736 49.871 1.00 88.44 297 PRO A O 1
ATOM 2394 N N . THR A 1 298 ? 13.008 -3.053 51.606 1.00 93.75 298 THR A N 1
ATOM 2395 C CA . THR A 1 298 ? 14.092 -4.009 51.319 1.00 93.75 298 THR A CA 1
ATOM 2396 C C . THR A 1 298 ? 13.742 -4.883 50.112 1.00 93.75 298 THR A C 1
ATOM 2398 O O . THR A 1 298 ? 12.574 -5.025 49.747 1.00 93.75 298 THR A O 1
ATOM 2401 N N . TRP A 1 299 ? 14.748 -5.515 49.493 1.00 93.75 299 TRP A N 1
ATOM 2402 C CA . TRP A 1 299 ? 14.498 -6.470 48.407 1.00 93.75 299 TRP A CA 1
ATOM 2403 C C . TRP A 1 299 ? 13.546 -7.591 48.849 1.00 93.75 299 TRP A C 1
ATOM 2405 O O . TRP A 1 299 ? 12.617 -7.916 48.115 1.00 93.75 299 TRP A O 1
ATOM 2415 N N . VAL A 1 300 ? 13.734 -8.113 50.068 1.00 93.06 300 VAL A N 1
ATOM 2416 C CA . VAL A 1 300 ? 12.867 -9.140 50.670 1.00 93.06 300 VAL A CA 1
ATOM 2417 C C . VAL A 1 300 ? 11.438 -8.620 50.805 1.00 93.06 300 VAL A C 1
ATOM 2419 O O . VAL A 1 300 ? 10.511 -9.277 50.345 1.00 93.06 300 VAL A O 1
ATOM 2422 N N . ASN A 1 301 ? 11.249 -7.413 51.338 1.00 90.56 301 ASN A N 1
ATOM 2423 C CA . ASN A 1 301 ? 9.909 -6.865 51.536 1.00 90.56 301 ASN A CA 1
ATOM 2424 C C . ASN A 1 301 ? 9.196 -6.630 50.198 1.00 90.56 301 ASN A C 1
ATOM 2426 O O . ASN A 1 301 ? 8.022 -6.952 50.071 1.00 90.56 301 ASN A O 1
ATOM 2430 N N . ARG A 1 302 ? 9.909 -6.144 49.176 1.00 89.88 302 ARG A N 1
ATOM 2431 C CA . ARG A 1 302 ? 9.333 -5.865 47.849 1.00 89.88 302 ARG A CA 1
ATOM 2432 C C . ARG A 1 302 ? 9.023 -7.104 47.010 1.00 89.88 302 ARG A C 1
ATOM 2434 O O . ARG A 1 302 ? 8.172 -7.023 46.136 1.00 89.88 302 ARG A O 1
ATOM 2441 N N . HIS A 1 303 ? 9.735 -8.211 47.220 1.00 90.25 303 HIS A N 1
ATOM 2442 C CA . HIS A 1 303 ? 9.643 -9.378 46.330 1.00 90.25 303 HIS A CA 1
ATOM 2443 C C . HIS A 1 303 ? 9.157 -10.657 47.018 1.00 90.25 303 HIS A C 1
ATOM 2445 O O . HIS A 1 303 ? 8.770 -11.590 46.321 1.00 90.25 303 HIS A O 1
ATOM 2451 N N . LEU A 1 304 ? 9.186 -10.731 48.354 1.00 92.25 304 LEU A N 1
ATOM 2452 C CA . LEU A 1 304 ? 8.825 -11.935 49.114 1.00 92.25 304 LEU A CA 1
ATOM 2453 C C . LEU A 1 304 ? 7.709 -11.703 50.138 1.00 92.25 304 LEU A C 1
ATOM 2455 O O . LEU A 1 304 ? 6.913 -12.612 50.350 1.00 92.25 304 LEU A O 1
ATOM 2459 N N . GLU A 1 305 ? 7.633 -10.525 50.766 1.00 91.25 305 GLU A N 1
ATOM 2460 C CA . GLU A 1 305 ? 6.614 -10.238 51.792 1.00 91.25 305 GLU A CA 1
ATOM 2461 C C . GLU A 1 305 ? 5.383 -9.529 51.208 1.00 91.25 305 GLU A C 1
ATOM 2463 O O . GLU A 1 305 ? 4.273 -10.057 51.266 1.00 91.25 305 GLU A O 1
ATOM 2468 N N . PHE A 1 306 ? 5.571 -8.362 50.586 1.00 91.50 306 PHE A N 1
ATOM 2469 C CA . PHE A 1 306 ? 4.502 -7.564 49.989 1.00 91.50 306 PHE A CA 1
ATOM 2470 C C . PHE A 1 306 ? 4.437 -7.828 48.484 1.00 91.50 306 PHE A C 1
ATOM 2472 O O . PHE A 1 306 ? 5.024 -7.114 47.677 1.00 91.50 306 PHE A O 1
ATOM 2479 N N . THR A 1 307 ? 3.757 -8.911 48.111 1.00 91.62 307 THR A N 1
ATOM 2480 C CA . THR A 1 307 ? 3.721 -9.414 46.725 1.00 91.62 307 THR A CA 1
ATOM 2481 C C . THR A 1 307 ? 2.417 -9.128 45.987 1.00 91.62 307 THR A C 1
ATOM 2483 O O . THR A 1 307 ? 2.367 -9.257 44.767 1.00 91.62 307 THR A O 1
ATOM 2486 N N . HIS A 1 308 ? 1.352 -8.774 46.708 1.00 90.69 308 HIS A N 1
ATOM 2487 C CA . HIS A 1 308 ? 0.015 -8.593 46.154 1.00 90.69 308 HIS A CA 1
ATOM 2488 C C . HIS A 1 308 ? -0.808 -7.617 46.998 1.00 90.69 308 HIS A C 1
ATOM 2490 O O . HIS A 1 308 ? -0.519 -7.382 48.173 1.00 90.69 308 HIS A O 1
ATOM 2496 N N . GLY A 1 309 ? -1.841 -7.060 46.369 1.00 90.12 309 GLY A N 1
ATOM 2497 C CA . GLY A 1 309 ? -2.886 -6.300 47.041 1.00 90.12 309 GLY A CA 1
ATOM 2498 C C . GLY A 1 309 ? -3.785 -7.173 47.923 1.00 90.12 309 GLY A C 1
ATOM 2499 O O . GLY A 1 309 ? -3.598 -8.385 48.039 1.00 90.12 309 GLY A O 1
ATOM 2500 N N . PHE A 1 310 ? -4.798 -6.564 48.539 1.00 89.62 310 PHE A N 1
ATOM 2501 C CA . PHE A 1 310 ? -5.647 -7.234 49.523 1.00 89.62 310 PHE A CA 1
ATOM 2502 C C . PHE A 1 310 ? -7.139 -7.027 49.261 1.00 89.62 310 PHE A C 1
ATOM 2504 O O . PHE A 1 310 ? -7.776 -6.132 49.816 1.00 89.62 310 PHE A O 1
ATOM 2511 N N . GLY A 1 311 ? -7.721 -7.928 48.473 1.00 92.94 311 GLY A N 1
ATOM 2512 C CA . GLY A 1 311 ? -9.165 -8.009 48.263 1.00 92.94 311 GLY A CA 1
ATOM 2513 C C . GLY A 1 311 ? -9.747 -6.854 47.447 1.00 92.94 311 GLY A C 1
ATOM 2514 O O . GLY A 1 311 ? -9.036 -6.109 46.774 1.00 92.94 311 GLY A O 1
ATOM 2515 N N . ILE A 1 312 ? -11.073 -6.733 47.504 1.00 94.06 312 ILE A N 1
ATOM 2516 C CA . ILE A 1 312 ? -11.833 -5.716 46.776 1.00 94.06 312 ILE A CA 1
ATOM 2517 C C . ILE A 1 312 ? -12.708 -4.929 47.742 1.00 94.06 312 ILE A C 1
ATOM 2519 O O . ILE A 1 312 ? -13.189 -5.466 48.743 1.00 94.06 312 ILE A O 1
ATOM 2523 N N . VAL A 1 313 ? -12.946 -3.669 47.410 1.00 94.69 313 VAL A N 1
ATOM 2524 C CA . VAL A 1 313 ? -14.004 -2.861 48.014 1.00 94.69 313 VAL A CA 1
ATOM 2525 C C . VAL A 1 313 ? -15.101 -2.728 46.978 1.00 94.69 313 VAL A C 1
ATOM 2527 O O . VAL A 1 313 ? -14.813 -2.452 45.816 1.00 94.69 313 VAL A O 1
ATOM 2530 N N . MET A 1 314 ? -16.351 -2.945 47.381 1.00 93.94 314 MET A N 1
ATOM 2531 C CA . MET A 1 314 ? -17.490 -2.784 46.487 1.00 93.94 314 MET A CA 1
ATOM 2532 C C . MET A 1 314 ? -18.671 -2.137 47.196 1.00 93.94 314 MET A C 1
ATOM 2534 O O . MET A 1 314 ? -18.904 -2.380 48.379 1.00 93.94 314 MET A O 1
ATOM 2538 N N . ASN A 1 315 ? -19.455 -1.379 46.441 1.00 93.25 315 ASN A N 1
ATOM 2539 C CA . ASN A 1 315 ? -20.754 -0.874 46.863 1.00 93.25 315 ASN A CA 1
ATOM 2540 C C . ASN A 1 315 ? -21.730 -0.866 45.685 1.00 93.25 315 ASN A C 1
ATOM 2542 O O . ASN A 1 315 ? -21.338 -0.801 44.516 1.00 93.25 315 ASN A O 1
ATOM 2546 N N . PHE A 1 316 ? -23.026 -0.906 45.982 1.00 94.31 316 PHE A N 1
ATOM 2547 C CA . PHE A 1 316 ? -24.041 -0.702 44.954 1.00 94.31 316 PHE A CA 1
ATOM 2548 C C . PHE A 1 316 ? -23.990 0.731 44.422 1.00 94.31 316 PHE A C 1
ATOM 2550 O O . PHE A 1 316 ? -23.753 1.680 45.171 1.00 94.31 316 PHE A O 1
ATOM 2557 N N . VAL A 1 317 ? -24.259 0.897 43.123 1.00 93.81 317 VAL A N 1
ATOM 2558 C CA . VAL A 1 317 ? -24.196 2.210 42.451 1.00 93.81 317 VAL A CA 1
ATOM 2559 C C . VAL A 1 317 ? -25.226 3.231 42.949 1.00 93.81 317 VAL A C 1
ATOM 2561 O O . VAL A 1 317 ? -25.130 4.405 42.591 1.00 93.81 317 VAL A O 1
ATOM 2564 N N . ASN A 1 318 ? -26.215 2.790 43.727 1.00 91.75 318 ASN A N 1
ATOM 2565 C CA . ASN A 1 318 ? -27.388 3.567 44.115 1.00 91.75 318 ASN A CA 1
ATOM 2566 C C . ASN A 1 318 ? -27.765 3.463 45.598 1.00 91.75 318 ASN A C 1
ATOM 2568 O O . ASN A 1 318 ? -28.817 3.967 45.982 1.00 91.75 318 ASN A O 1
ATOM 2572 N N . GLU A 1 319 ? -26.945 2.811 46.421 1.00 86.75 319 GLU A N 1
ATOM 2573 C CA . GLU A 1 319 ? -27.199 2.694 47.859 1.00 86.75 319 GLU A CA 1
ATOM 2574 C C . GLU A 1 319 ? -26.254 3.603 48.642 1.00 86.75 319 GLU A C 1
ATOM 2576 O O . GLU A 1 319 ? -25.077 3.735 48.301 1.00 86.75 319 GLU A O 1
ATOM 2581 N N . VAL A 1 320 ? -26.795 4.230 49.685 1.00 79.12 320 VAL A N 1
ATOM 2582 C CA . VAL A 1 320 ? -26.090 5.068 50.658 1.00 79.12 320 VAL A CA 1
ATOM 2583 C C . VAL A 1 320 ? -26.423 4.478 52.025 1.00 79.12 320 VAL A C 1
ATOM 2585 O O . VAL A 1 320 ? -27.603 4.248 52.304 1.00 79.12 320 VAL A O 1
ATOM 2588 N N . ASP A 1 321 ? -25.415 4.221 52.860 1.00 67.69 321 ASP A N 1
ATOM 2589 C CA . ASP A 1 321 ? -25.663 3.838 54.255 1.00 67.69 321 ASP A CA 1
ATOM 2590 C C . ASP A 1 321 ? -26.360 4.989 54.997 1.00 67.69 321 ASP A C 1
ATOM 2592 O O . ASP A 1 321 ? -26.051 6.162 54.777 1.00 67.69 321 ASP A O 1
ATOM 2596 N N . ARG A 1 322 ? -27.338 4.648 55.841 1.00 48.16 322 ARG A N 1
ATOM 2597 C CA . ARG A 1 322 ? -28.095 5.618 56.646 1.00 48.16 322 ARG A CA 1
ATOM 2598 C C . ARG A 1 322 ? -27.310 6.158 57.828 1.00 48.16 322 ARG A C 1
ATOM 2600 O O . ARG A 1 322 ? -26.612 5.356 58.484 1.00 48.16 322 ARG A O 1
#

Radius of gyration: 35.29 Å; chains: 1; bounding box: 94×43×93 Å